Protein AF-A0A3B9AR39-F1 (afdb_monomer)

Sequence (238 aa):
MALTSDLSWHCYLVTLGDCPNASDFTVTPAGCIGSDGTICITGTEWLGSTFACSGIPSADGCAVGLQAGISYCLLSPPSTPGMLISYLNIELEVPSLAFSVTITETPYADPVNTCIGASITANVTGGSGPFVYDWNFPSWTDGEPLANTLSIDNGYGYIGLNVTDLTTGCQVATQYAFLGNNCAGYDIDNNGAVNVTDLLGFMAWFGTTSGGCADFDGNGVINISDLLMFLSAGFGPC

pLDDT: mean 74.89, std 16.53, range [26.92, 97.19]

Structure (mmCIF, N/CA/C/O backbone):
data_AF-A0A3B9AR39-F1
#
_entry.id   AF-A0A3B9AR39-F1
#
loop_
_atom_site.group_PDB
_atom_site.id
_atom_site.type_symbol
_atom_site.label_atom_id
_atom_site.label_alt_id
_atom_site.label_comp_id
_atom_site.label_asym_id
_atom_site.label_entity_id
_atom_site.label_seq_id
_atom_site.pdbx_PDB_ins_code
_atom_site.Cartn_x
_atom_site.Cartn_y
_atom_site.Cartn_z
_atom_site.occupancy
_atom_site.B_iso_or_equiv
_atom_site.auth_seq_id
_atom_site.auth_comp_id
_atom_site.auth_asym_id
_atom_site.auth_atom_id
_atom_site.pdbx_PDB_model_num
ATOM 1 N N . MET A 1 1 ? -37.764 24.267 46.188 1.00 35.97 1 MET A N 1
ATOM 2 C CA . MET A 1 1 ? -36.958 23.036 46.286 1.00 35.97 1 MET A CA 1
ATOM 3 C C . MET A 1 1 ? -36.062 23.037 45.063 1.00 35.97 1 MET A C 1
ATOM 5 O O . MET A 1 1 ? -36.569 22.871 43.964 1.00 35.97 1 MET A O 1
ATOM 9 N N . ALA A 1 2 ? -34.803 23.443 45.228 1.00 27.39 2 ALA A N 1
ATOM 10 C CA . ALA A 1 2 ? -33.858 23.524 44.119 1.00 27.39 2 ALA A CA 1
ATOM 11 C C . ALA A 1 2 ? -33.485 22.095 43.710 1.00 27.39 2 ALA A C 1
ATOM 13 O O . ALA A 1 2 ? -33.032 21.323 44.550 1.00 27.39 2 ALA A O 1
ATOM 14 N N . LEU A 1 3 ? -33.748 21.738 42.455 1.00 26.92 3 LEU A N 1
ATOM 15 C CA . LEU A 1 3 ? -33.305 20.478 41.872 1.00 26.92 3 LEU A CA 1
ATOM 16 C C . LEU A 1 3 ? -31.815 20.632 41.561 1.00 26.92 3 LEU A C 1
ATOM 18 O O . LEU A 1 3 ? -31.447 21.304 40.601 1.00 26.92 3 LEU A O 1
ATOM 22 N N . THR A 1 4 ? -30.958 20.070 42.404 1.00 30.22 4 THR A N 1
ATOM 23 C CA . THR A 1 4 ? -29.541 19.893 42.088 1.00 30.22 4 THR A CA 1
ATOM 24 C C . THR A 1 4 ? -29.433 18.639 41.227 1.00 30.22 4 THR A C 1
ATOM 26 O O . THR A 1 4 ? -29.553 17.528 41.739 1.00 30.22 4 THR A O 1
ATOM 29 N N . SER A 1 5 ? -29.279 18.794 39.912 1.00 35.50 5 SER A N 1
ATOM 30 C CA . SER A 1 5 ? -28.829 17.696 39.057 1.00 35.50 5 SER A CA 1
ATOM 31 C C . SER A 1 5 ? -27.367 17.428 39.401 1.00 35.50 5 SER A C 1
ATOM 33 O O . SER A 1 5 ? -26.489 18.191 38.993 1.00 35.50 5 SER A O 1
ATOM 35 N N . ASP A 1 6 ? -27.111 16.401 40.203 1.00 35.41 6 ASP A N 1
ATOM 36 C CA . ASP A 1 6 ? -25.752 15.938 40.458 1.00 35.41 6 ASP A CA 1
ATOM 37 C C . ASP A 1 6 ? -25.271 15.204 39.198 1.00 35.41 6 ASP A C 1
ATOM 39 O O . ASP A 1 6 ? -25.576 14.033 38.967 1.00 35.41 6 ASP A O 1
ATOM 43 N N . LEU A 1 7 ? -24.636 15.953 38.293 1.00 34.50 7 LEU A N 1
ATOM 44 C CA . LEU A 1 7 ? -23.989 15.415 37.101 1.00 34.50 7 LEU A CA 1
ATOM 45 C C . LEU A 1 7 ? -22.713 14.699 37.553 1.00 34.50 7 LEU A C 1
ATOM 47 O O . LEU A 1 7 ? -21.629 15.279 37.552 1.00 34.50 7 LEU A O 1
ATOM 51 N N . SER A 1 8 ? -22.847 13.438 37.958 1.00 37.25 8 SER A N 1
ATOM 52 C CA . SER A 1 8 ? -21.692 12.575 38.186 1.00 37.25 8 SER A CA 1
ATOM 53 C C . SER A 1 8 ? -21.156 12.090 36.837 1.00 37.25 8 SER A C 1
ATOM 55 O O . SER A 1 8 ? -21.792 11.320 36.115 1.00 37.25 8 SER A O 1
ATOM 57 N N . TRP A 1 9 ? -19.984 12.596 36.461 1.00 31.78 9 TRP A N 1
ATOM 58 C CA . TRP A 1 9 ? -19.233 12.093 35.317 1.00 31.78 9 TRP A CA 1
ATOM 59 C C . TRP A 1 9 ? -18.610 10.757 35.701 1.00 31.78 9 TRP A C 1
ATOM 61 O O . TRP A 1 9 ? -17.807 10.691 36.630 1.00 31.78 9 TRP A O 1
ATOM 71 N N . HIS A 1 10 ? -18.981 9.703 34.987 1.00 38.41 10 HIS A N 1
ATOM 72 C CA . HIS A 1 10 ? -18.291 8.426 35.059 1.00 38.41 10 HIS A CA 1
ATOM 73 C C . HIS A 1 10 ? -17.502 8.289 33.756 1.00 38.41 10 HIS A C 1
ATOM 75 O O . HIS A 1 10 ? -18.076 8.10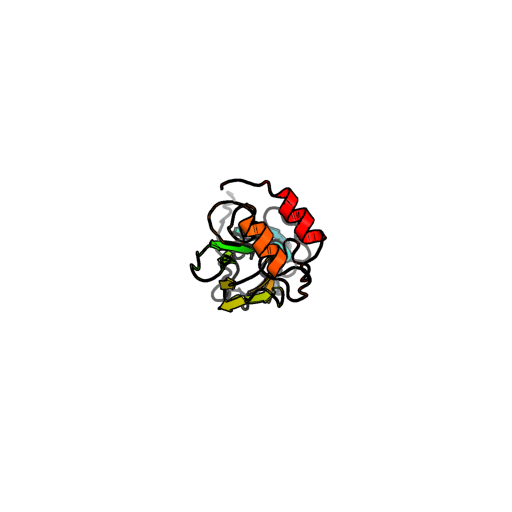8 32.686 1.00 38.41 10 HIS A O 1
ATOM 81 N N . CYS A 1 11 ? -16.180 8.446 33.816 1.00 30.66 11 CYS A N 1
ATOM 82 C CA . CYS A 1 11 ? -15.334 8.119 32.672 1.00 30.66 11 CYS A CA 1
ATOM 83 C C . CYS A 1 11 ? -15.293 6.594 32.537 1.00 30.66 11 CYS A C 1
ATOM 85 O O . CYS A 1 11 ? -14.765 5.910 33.413 1.00 30.66 11 CYS A O 1
ATOM 87 N N . TYR A 1 12 ? -15.849 6.072 31.448 1.00 40.28 12 TYR A N 1
ATOM 88 C CA . TYR A 1 12 ? -15.729 4.667 31.079 1.00 40.28 12 TYR A CA 1
ATOM 89 C C . TYR A 1 12 ? -14.634 4.554 30.029 1.00 40.28 12 TYR A C 1
ATOM 91 O O . TYR A 1 12 ? -14.905 4.548 28.836 1.00 40.28 12 TYR A O 1
ATOM 99 N N . LEU A 1 13 ? -13.376 4.473 30.458 1.00 34.00 13 LEU A N 1
ATOM 100 C CA . LEU A 1 13 ? -12.305 4.136 29.528 1.00 34.00 13 LEU A CA 1
ATOM 101 C C . LEU A 1 13 ? -12.510 2.678 29.092 1.00 34.00 13 LEU A C 1
ATOM 103 O O . LEU A 1 13 ? -12.117 1.748 29.797 1.00 34.00 13 LEU A O 1
ATOM 107 N N . VAL A 1 14 ? -13.154 2.459 27.945 1.00 36.97 14 VAL A N 1
ATOM 108 C CA . VAL A 1 14 ? -13.282 1.124 27.344 1.00 36.97 14 VAL A CA 1
ATOM 109 C C . VAL A 1 14 ? -11.972 0.759 26.639 1.00 36.97 14 VAL A C 1
ATOM 111 O O . VAL A 1 14 ? -11.920 0.464 25.451 1.00 36.97 14 VAL A O 1
ATOM 114 N N . THR A 1 15 ? -10.882 0.739 27.395 1.00 37.16 15 THR A N 1
ATOM 115 C CA . THR A 1 15 ? -9.816 -0.228 27.151 1.00 37.16 15 THR A CA 1
ATOM 116 C C . THR A 1 15 ? -10.305 -1.549 27.731 1.00 37.16 15 THR A C 1
ATOM 118 O O . THR A 1 15 ? -10.614 -1.605 28.921 1.00 37.16 15 THR A O 1
ATOM 121 N N . LEU A 1 16 ? -10.436 -2.587 26.898 1.00 36.12 16 LEU A N 1
ATOM 122 C CA . LE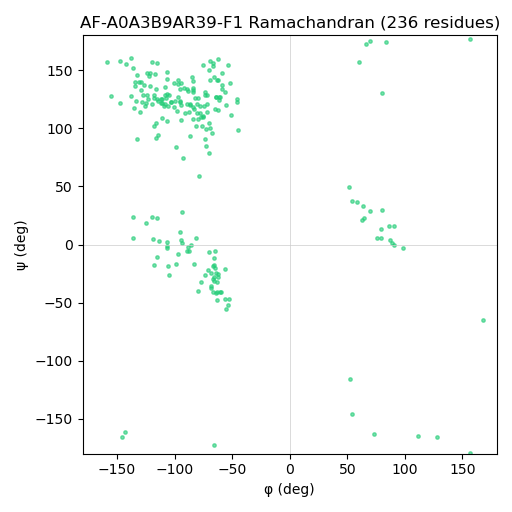U A 1 16 ? -10.787 -3.957 27.301 1.00 36.12 16 LEU A CA 1
ATOM 123 C C . LEU A 1 16 ? -9.966 -4.368 28.544 1.00 36.12 16 LEU A C 1
ATOM 125 O O . LEU A 1 16 ? -8.798 -4.720 28.403 1.00 36.12 16 LEU A O 1
ATOM 129 N N . GLY A 1 17 ? -10.535 -4.277 29.756 1.00 30.94 17 GLY A N 1
ATOM 130 C CA . GLY A 1 17 ? -9.767 -4.548 30.978 1.00 30.94 17 GLY A CA 1
ATOM 131 C C . GLY A 1 17 ? -10.391 -4.150 32.318 1.00 30.94 17 GLY A C 1
ATOM 132 O O . GLY A 1 17 ? -10.663 -5.039 33.113 1.00 30.94 17 GLY A O 1
ATOM 133 N N . ASP A 1 18 ? -10.619 -2.859 32.604 1.00 36.59 18 ASP A N 1
ATOM 134 C CA . ASP A 1 18 ? -10.573 -2.402 34.016 1.00 36.59 18 ASP A CA 1
ATOM 135 C C . ASP A 1 18 ? -11.697 -1.443 34.496 1.00 36.59 18 ASP A C 1
ATOM 137 O O . ASP A 1 18 ? -11.521 -0.732 35.487 1.00 36.59 18 ASP A O 1
ATOM 141 N N . CYS A 1 19 ? -12.879 -1.415 33.864 1.00 42.66 19 CYS A N 1
ATOM 142 C CA . CYS A 1 19 ? -14.003 -0.582 34.340 1.00 42.66 19 CYS A CA 1
ATOM 143 C C . CYS A 1 19 ? -15.023 -1.358 35.213 1.00 42.66 19 CYS A C 1
ATOM 145 O O . CYS A 1 19 ? -15.378 -2.493 34.876 1.00 42.66 19 CYS A O 1
ATOM 147 N N . PRO A 1 20 ? -15.585 -0.754 36.287 1.00 46.09 20 PRO A N 1
ATOM 148 C CA . PRO A 1 20 ? -16.734 -1.314 37.004 1.00 46.09 20 PRO A CA 1
ATOM 149 C C . PRO A 1 20 ? -17.908 -1.539 36.040 1.00 46.09 20 PRO A C 1
ATOM 151 O O . PRO A 1 20 ? -18.256 -0.636 35.281 1.00 46.09 20 PRO A O 1
ATOM 154 N N . ASN A 1 21 ? -18.514 -2.730 36.076 1.00 54.66 21 ASN A N 1
ATOM 155 C CA . ASN A 1 21 ? -19.637 -3.136 35.216 1.00 54.66 21 ASN A CA 1
ATOM 156 C C . ASN A 1 21 ? -19.330 -3.169 33.704 1.00 54.66 21 ASN A C 1
ATOM 158 O O . ASN A 1 21 ? -20.246 -3.162 32.886 1.00 54.66 21 ASN A O 1
ATOM 162 N N . ALA A 1 22 ? -18.056 -3.263 33.299 1.00 54.12 22 ALA A N 1
ATOM 163 C CA . ALA A 1 22 ? -17.680 -3.443 31.889 1.00 54.12 22 ALA A CA 1
ATOM 164 C C . ALA A 1 22 ? -18.319 -4.688 31.233 1.00 54.12 22 ALA A C 1
ATOM 166 O O . ALA A 1 22 ? -18.445 -4.741 30.015 1.00 54.12 22 ALA A O 1
ATOM 167 N N . SER A 1 23 ? -18.753 -5.672 32.030 1.00 64.19 23 SER A N 1
ATOM 168 C CA . SER A 1 23 ? -19.506 -6.852 31.582 1.00 64.19 23 SER A CA 1
ATOM 169 C C . SER A 1 23 ? -20.907 -6.546 31.043 1.00 64.19 23 SER A C 1
ATOM 171 O O . SER A 1 23 ? -21.491 -7.379 30.350 1.00 64.19 23 SER A O 1
ATOM 173 N N . ASP A 1 24 ? -21.456 -5.375 31.364 1.00 72.12 24 ASP A N 1
ATOM 174 C CA . ASP A 1 24 ? -22.828 -5.003 31.009 1.00 72.12 24 ASP A CA 1
ATOM 175 C C . ASP A 1 24 ? -22.925 -4.398 29.609 1.00 72.12 24 ASP A C 1
ATOM 177 O O . ASP A 1 24 ? -24.020 -4.050 29.163 1.00 72.12 24 ASP A O 1
ATOM 181 N N . PHE A 1 25 ? -21.793 -4.280 28.915 1.00 73.06 25 PHE A N 1
ATOM 182 C CA . PHE A 1 25 ? -21.705 -3.740 27.572 1.00 73.06 25 PHE A CA 1
ATOM 183 C C . PHE A 1 25 ? -20.895 -4.676 26.680 1.00 73.06 25 PHE A C 1
ATOM 185 O O . PHE A 1 25 ? -19.852 -5.199 27.066 1.00 73.06 25 PHE A O 1
ATOM 192 N N . THR A 1 26 ? -21.348 -4.835 25.442 1.00 72.00 26 THR A N 1
ATOM 193 C CA . THR A 1 26 ? -20.530 -5.381 24.361 1.00 72.00 26 THR A CA 1
ATOM 194 C C . THR A 1 26 ? -20.077 -4.231 23.482 1.00 72.00 26 THR A C 1
ATOM 196 O O . THR A 1 26 ? -20.906 -3.494 22.951 1.00 72.00 26 THR A O 1
ATOM 199 N N . VAL A 1 27 ? -18.764 -4.081 23.326 1.00 68.31 27 VAL A N 1
ATOM 200 C CA . VAL A 1 27 ? -18.165 -3.090 22.431 1.00 68.31 27 VAL A CA 1
ATOM 201 C C . VAL A 1 27 ? -17.562 -3.820 21.246 1.00 68.31 27 VAL A C 1
ATOM 203 O O . VAL A 1 27 ? -16.661 -4.641 21.406 1.00 68.31 27 VAL A O 1
ATOM 206 N N . THR A 1 28 ? -18.065 -3.509 20.059 1.00 68.19 28 THR A N 1
ATOM 207 C CA . THR A 1 28 ? -17.437 -3.878 18.795 1.00 68.19 28 THR A CA 1
ATOM 208 C C . THR A 1 28 ? -16.657 -2.658 18.313 1.00 68.19 28 THR A C 1
ATOM 210 O O . THR A 1 28 ? -17.273 -1.624 18.034 1.00 68.19 28 THR A O 1
ATOM 213 N N . PRO A 1 29 ? -15.319 -2.729 18.233 1.00 61.44 29 PRO A N 1
ATOM 214 C CA . PRO A 1 29 ? -14.514 -1.647 17.680 1.00 61.44 29 PRO A CA 1
ATOM 215 C C . PRO A 1 29 ? -15.002 -1.251 16.286 1.00 61.44 29 PRO A C 1
ATOM 217 O O . PRO A 1 29 ? -15.583 -2.074 15.575 1.00 61.44 29 PRO A O 1
ATOM 220 N N . ALA A 1 30 ? -14.749 -0.006 15.878 1.00 63.44 30 ALA A N 1
ATOM 221 C CA . ALA A 1 30 ? -14.921 0.334 14.474 1.00 63.44 30 ALA A CA 1
ATOM 222 C C . ALA A 1 30 ? -14.010 -0.558 13.627 1.00 63.44 30 ALA A C 1
ATOM 224 O O . ALA A 1 30 ? -12.842 -0.768 13.959 1.00 63.44 30 ALA A O 1
ATOM 225 N N . GLY A 1 31 ? -14.571 -1.107 12.559 1.00 58.91 31 GLY A N 1
ATOM 226 C CA . GLY A 1 31 ? -13.842 -1.796 11.519 1.00 58.91 31 GLY A CA 1
ATOM 227 C C . GLY A 1 31 ? -12.921 -0.844 10.765 1.00 58.91 31 GLY A C 1
ATOM 228 O O . GLY A 1 31 ? -12.703 0.314 11.125 1.00 58.91 31 GLY A O 1
ATOM 229 N N . CYS A 1 32 ? -12.326 -1.354 9.696 1.00 61.75 32 CYS A N 1
ATOM 230 C CA . CYS A 1 32 ? -11.049 -0.853 9.182 1.00 61.75 32 CYS A CA 1
ATOM 231 C C . CYS A 1 32 ? -11.094 0.592 8.667 1.00 61.75 32 CYS A C 1
ATOM 233 O O . CYS A 1 32 ? -10.083 1.288 8.670 1.00 61.75 32 CYS A O 1
ATOM 235 N N . ILE A 1 33 ? -12.279 1.056 8.274 1.00 60.22 33 ILE A N 1
ATOM 236 C CA . ILE A 1 33 ? -12.537 2.414 7.779 1.00 60.22 33 ILE A CA 1
ATOM 237 C C . ILE A 1 33 ? -13.019 3.380 8.875 1.00 60.22 33 ILE A C 1
ATOM 239 O O . ILE A 1 33 ? -13.357 4.523 8.579 1.00 60.22 33 ILE A O 1
ATOM 243 N N . GLY A 1 34 ? -13.084 2.931 10.132 1.00 60.69 34 GLY A N 1
ATOM 244 C CA . GLY A 1 34 ? -13.405 3.768 11.284 1.00 60.69 34 GLY A CA 1
ATOM 245 C C . GLY A 1 34 ? -14.855 4.257 11.340 1.00 60.69 34 GLY A C 1
ATOM 246 O O . GLY A 1 34 ? -15.071 5.350 11.856 1.00 60.69 34 GLY A O 1
ATOM 247 N N . SER A 1 35 ? -15.835 3.521 10.788 1.00 59.56 35 SER A N 1
ATOM 248 C CA . SER A 1 35 ? -17.235 3.999 10.669 1.00 59.56 35 SER A CA 1
ATOM 249 C C . SER A 1 35 ? -18.337 2.991 11.025 1.00 59.56 35 SER A C 1
ATOM 251 O O . SER A 1 35 ? -19.517 3.295 10.880 1.00 59.56 35 SER A O 1
ATOM 253 N N . ASP A 1 36 ? -17.984 1.813 11.522 1.00 66.69 36 ASP A N 1
ATOM 254 C CA . ASP A 1 36 ? -18.881 0.691 11.823 1.00 66.69 36 ASP A CA 1
ATOM 255 C C . ASP A 1 36 ? -18.766 0.217 13.281 1.00 66.69 36 ASP A C 1
ATOM 257 O O . ASP A 1 36 ? -19.217 -0.873 13.626 1.00 66.69 36 ASP A O 1
ATOM 261 N N . GLY A 1 37 ? -18.203 1.051 14.164 1.00 72.69 37 GLY A N 1
ATOM 262 C CA . GLY A 1 37 ? -18.115 0.735 15.588 1.00 72.69 37 GLY A CA 1
ATOM 263 C C . GLY A 1 37 ? -19.501 0.601 16.200 1.00 72.69 37 GLY A C 1
ATOM 264 O O . GLY A 1 37 ? -20.416 1.360 15.864 1.00 72.69 37 GLY A O 1
ATOM 265 N N . THR A 1 38 ? -19.672 -0.359 17.105 1.00 77.38 38 THR A N 1
ATOM 266 C CA . THR A 1 38 ? -20.931 -0.543 17.827 1.00 77.38 38 THR A CA 1
ATOM 267 C C . THR A 1 38 ? -20.690 -0.709 19.316 1.00 77.38 38 THR A C 1
ATOM 269 O O . THR A 1 38 ? -19.708 -1.302 19.752 1.00 77.38 38 THR A O 1
ATOM 272 N N . ILE A 1 39 ? -21.613 -0.201 20.116 1.00 78.06 39 ILE A N 1
ATOM 273 C CA . ILE A 1 39 ? -21.713 -0.527 21.534 1.00 78.06 39 ILE A CA 1
ATOM 274 C C . ILE A 1 39 ? -23.148 -0.928 21.812 1.00 78.06 39 ILE A C 1
ATOM 276 O O . ILE A 1 39 ? -24.074 -0.244 21.383 1.00 78.06 39 ILE A O 1
ATOM 280 N N . CYS A 1 40 ? -23.324 -2.032 22.521 1.00 79.94 40 CYS A N 1
ATOM 281 C CA . CYS A 1 40 ? -24.621 -2.574 22.880 1.00 79.94 40 CYS A CA 1
ATOM 282 C C . CYS A 1 40 ? -24.672 -2.860 24.373 1.00 79.94 40 CYS A C 1
ATOM 284 O O . CYS A 1 40 ? -23.718 -3.382 24.948 1.00 79.94 40 CYS A O 1
ATOM 286 N N . ILE A 1 41 ? -25.806 -2.555 24.990 1.00 80.19 41 ILE A N 1
ATOM 287 C CA . ILE A 1 41 ? -26.099 -2.936 26.369 1.00 80.19 41 ILE A CA 1
ATOM 288 C C . ILE A 1 41 ? -26.401 -4.439 26.409 1.00 80.19 41 ILE A C 1
ATOM 290 O O . ILE A 1 41 ? -27.257 -4.929 25.675 1.00 80.19 41 ILE A O 1
ATOM 294 N N . THR A 1 42 ? -25.728 -5.164 27.294 1.00 80.06 42 THR A N 1
ATOM 295 C CA . THR A 1 42 ? -25.963 -6.591 27.566 1.00 80.06 42 THR A CA 1
ATOM 296 C C . THR A 1 42 ? -26.397 -6.871 29.000 1.00 80.06 42 THR A C 1
ATOM 298 O O . THR A 1 42 ? -26.966 -7.932 29.259 1.00 80.06 42 THR A O 1
ATOM 301 N N . GLY A 1 43 ? -26.183 -5.930 29.926 1.00 76.12 43 GLY A N 1
ATOM 302 C CA . GLY A 1 43 ? -26.632 -6.042 31.313 1.00 76.12 43 GLY A CA 1
ATOM 303 C C . GLY A 1 43 ? -28.158 -6.076 31.422 1.00 76.12 43 GLY A C 1
ATOM 304 O O . GLY A 1 43 ? -28.857 -5.200 30.906 1.00 76.12 43 GLY A O 1
ATOM 305 N N . THR A 1 44 ? -28.694 -7.087 32.108 1.00 77.38 44 THR A N 1
ATOM 306 C CA . THR A 1 44 ? -30.148 -7.290 32.230 1.00 77.38 44 THR A CA 1
ATOM 307 C C . THR A 1 44 ? -30.846 -6.189 33.023 1.00 77.38 44 THR A C 1
ATOM 309 O O . THR A 1 44 ? -31.999 -5.867 32.741 1.00 77.38 44 THR A O 1
ATOM 312 N N . GLU A 1 45 ? -30.145 -5.578 33.976 1.00 71.50 45 GLU A N 1
ATOM 313 C CA . GLU A 1 45 ? -30.603 -4.419 34.747 1.00 71.50 45 GLU A CA 1
ATOM 314 C C . GLU A 1 45 ? -30.809 -3.159 33.896 1.00 71.50 45 GLU A C 1
ATOM 316 O O . GLU A 1 45 ? -31.549 -2.261 34.297 1.00 71.50 45 GLU A O 1
ATOM 321 N N . TRP A 1 46 ? -30.197 -3.106 32.712 1.00 70.62 46 TRP A N 1
ATOM 322 C CA . TRP A 1 46 ? -30.241 -1.961 31.809 1.00 70.62 46 TRP A CA 1
ATOM 323 C C . TRP A 1 46 ? -31.136 -2.203 30.588 1.00 70.62 46 TRP A C 1
ATOM 325 O O . TRP A 1 46 ? -31.267 -1.311 29.745 1.00 70.62 46 TRP A O 1
ATOM 335 N N . LEU A 1 47 ? -31.796 -3.362 30.484 1.00 71.44 47 LEU A N 1
ATOM 336 C CA . LEU A 1 47 ? -32.728 -3.652 29.391 1.00 71.44 47 LEU A CA 1
ATOM 337 C C . LEU A 1 47 ? -33.893 -2.646 29.386 1.00 71.44 47 LEU A C 1
ATOM 339 O O . LEU A 1 47 ? -34.573 -2.442 30.391 1.00 71.44 47 LEU A O 1
ATOM 343 N N . GLY A 1 48 ? -34.123 -2.008 28.235 1.00 70.31 48 GLY A N 1
ATOM 344 C CA . GLY A 1 48 ? -35.102 -0.923 28.080 1.00 70.31 48 GLY A CA 1
ATOM 345 C C . GLY A 1 48 ? -34.556 0.481 28.364 1.00 70.31 48 GLY A C 1
ATOM 346 O O . GLY A 1 48 ? -35.305 1.453 28.259 1.00 70.31 48 GLY A O 1
ATOM 347 N N . SER A 1 49 ? -33.267 0.610 28.693 1.00 73.56 49 SER A N 1
ATOM 348 C CA . SER A 1 49 ? -32.594 1.910 28.738 1.00 73.56 49 SER A CA 1
ATOM 349 C C . SER A 1 49 ? -32.504 2.523 27.343 1.00 73.56 49 SER A C 1
ATOM 351 O O . SER A 1 49 ? -32.292 1.828 26.350 1.00 73.56 49 SER A O 1
ATOM 353 N N . THR A 1 50 ? -32.627 3.846 27.268 1.00 74.19 50 THR A N 1
ATOM 354 C CA . THR A 1 50 ? -32.331 4.589 26.042 1.00 74.19 50 THR A CA 1
ATOM 355 C C . THR A 1 50 ? -30.861 4.975 26.053 1.00 74.19 50 THR A C 1
ATOM 357 O O . THR A 1 50 ? -30.398 5.662 26.961 1.00 74.19 50 THR A O 1
ATOM 360 N N . PHE A 1 51 ? -30.132 4.532 25.039 1.00 78.44 51 PHE A N 1
ATOM 361 C CA . PHE A 1 51 ? -28.746 4.912 24.798 1.00 78.44 51 PHE A CA 1
ATOM 362 C C . PHE A 1 51 ? -28.719 5.979 23.705 1.00 78.44 51 PHE A C 1
ATOM 364 O O . PHE A 1 51 ? -29.494 5.863 22.766 1.00 78.44 51 PHE A O 1
ATOM 371 N N . ALA A 1 52 ? -27.902 7.023 23.788 1.00 77.81 52 ALA A N 1
ATOM 372 C CA . ALA A 1 52 ? -27.803 8.029 22.728 1.00 77.81 52 ALA A CA 1
ATOM 373 C C . ALA A 1 52 ? -26.386 8.594 22.651 1.00 77.81 52 ALA A C 1
ATOM 375 O O . ALA A 1 52 ? -25.904 9.169 23.620 1.00 77.81 52 ALA A O 1
ATOM 376 N N . CYS A 1 53 ? -25.735 8.472 21.497 1.00 79.31 53 CYS A N 1
ATOM 377 C CA . CYS A 1 53 ? -24.427 9.074 21.242 1.00 79.31 53 CYS A CA 1
ATOM 378 C C . CYS A 1 53 ? -24.580 10.270 20.301 1.00 79.31 53 CYS A C 1
ATOM 380 O O . CYS A 1 53 ? -25.476 10.289 19.454 1.00 79.31 53 CYS A O 1
ATOM 382 N N . SER A 1 54 ? -23.725 11.282 20.458 1.00 73.19 54 SER A N 1
ATOM 383 C CA . SER A 1 54 ? -23.788 12.516 19.662 1.00 73.19 54 SER A CA 1
ATOM 384 C C . SER A 1 54 ? -23.845 12.229 18.153 1.00 73.19 54 SER A C 1
ATOM 386 O O . SER A 1 54 ? -22.874 11.760 17.569 1.00 73.19 54 SER A O 1
ATOM 388 N N . GLY A 1 55 ? -24.991 12.518 17.523 1.00 64.81 55 GLY A N 1
ATOM 389 C CA . GLY A 1 55 ? -25.183 12.398 16.073 1.00 64.81 55 GLY A CA 1
ATOM 390 C C . GLY A 1 55 ? -25.437 10.984 15.539 1.00 64.81 55 GLY A C 1
ATOM 391 O O . GLY A 1 55 ? -25.528 10.824 14.325 1.00 64.81 55 GLY A O 1
ATOM 392 N N . ILE A 1 56 ? -25.583 9.978 16.407 1.00 70.12 56 ILE A N 1
ATOM 393 C CA . ILE A 1 56 ? -25.739 8.577 16.001 1.00 70.12 56 ILE A CA 1
ATOM 394 C C . ILE A 1 56 ? -27.122 8.061 16.416 1.00 70.12 56 ILE A C 1
ATOM 396 O O . ILE A 1 56 ? -27.470 8.145 17.598 1.00 70.12 56 ILE A O 1
ATOM 400 N N . PRO A 1 57 ? -27.927 7.521 15.481 1.00 63.78 57 PRO A N 1
ATOM 401 C CA . PRO A 1 57 ? -29.185 6.885 15.833 1.00 63.78 57 PRO A CA 1
ATOM 402 C C . PRO A 1 57 ? -28.911 5.646 16.688 1.00 63.78 57 PRO A C 1
ATOM 404 O O . PRO A 1 57 ? -28.137 4.767 16.310 1.00 63.78 57 PRO A O 1
ATOM 407 N N . SER A 1 58 ? -29.559 5.575 17.843 1.00 70.44 58 SER A N 1
ATOM 408 C CA . SER A 1 58 ? -29.597 4.367 18.651 1.00 70.44 58 SER A CA 1
ATOM 409 C C . SER A 1 58 ? -30.845 3.559 18.329 1.00 70.44 58 SER A C 1
ATOM 411 O O . SER A 1 58 ? -31.938 4.102 18.153 1.00 70.44 58 SER A O 1
ATOM 413 N N . ALA A 1 59 ? -30.678 2.247 18.247 1.00 66.19 59 ALA A N 1
ATOM 414 C CA . ALA A 1 59 ? -31.771 1.299 18.116 1.00 66.19 59 ALA A CA 1
ATOM 415 C C . ALA A 1 59 ? -31.521 0.153 19.094 1.00 66.19 59 ALA A C 1
ATOM 417 O O . ALA A 1 59 ? -30.389 -0.304 19.237 1.00 66.19 59 ALA A O 1
ATOM 418 N N . ASP A 1 60 ? -32.573 -0.268 19.795 1.00 73.94 60 ASP A N 1
ATOM 419 C CA . ASP A 1 60 ? -32.590 -1.488 20.610 1.00 73.94 60 ASP A CA 1
ATOM 420 C C . ASP A 1 60 ? -31.460 -1.606 21.654 1.00 73.94 60 ASP A C 1
ATOM 422 O O . ASP A 1 60 ? -30.940 -2.687 21.912 1.00 73.94 60 ASP A O 1
ATOM 426 N N . GLY A 1 61 ? -31.075 -0.489 22.283 1.00 76.75 61 GLY A N 1
ATOM 427 C CA . GLY A 1 61 ? -30.021 -0.482 23.308 1.00 76.75 61 GLY A CA 1
ATOM 428 C C . GLY A 1 61 ? -28.596 -0.523 22.746 1.00 76.75 61 GLY A C 1
ATOM 429 O O . GLY A 1 61 ? -27.653 -0.738 23.507 1.00 76.75 61 GLY A O 1
ATOM 430 N N . CYS A 1 62 ? -28.434 -0.284 21.443 1.00 80.44 62 CYS A N 1
ATOM 431 C CA . CYS A 1 62 ? -27.142 -0.145 20.784 1.00 80.44 62 CYS A CA 1
ATOM 432 C C . CYS A 1 62 ? -26.953 1.255 20.178 1.00 80.44 62 CYS A C 1
ATOM 434 O O . CYS A 1 62 ? -27.905 1.853 19.670 1.00 80.44 62 CYS A O 1
ATOM 436 N N . ALA A 1 63 ? -25.715 1.755 20.162 1.00 81.88 63 ALA A N 1
ATOM 437 C CA . ALA A 1 63 ? -25.276 2.774 19.207 1.00 81.88 63 ALA A CA 1
ATOM 438 C C . ALA A 1 63 ? -24.405 2.110 18.143 1.00 81.88 63 ALA A C 1
ATOM 440 O O . ALA A 1 63 ? -23.465 1.388 18.473 1.00 81.88 63 ALA A O 1
ATOM 441 N N . VAL A 1 64 ? -24.729 2.355 16.876 1.00 80.25 64 VAL A N 1
ATOM 442 C CA . VAL A 1 64 ? -24.065 1.751 15.717 1.00 80.25 64 VAL A CA 1
ATOM 443 C C . VAL A 1 64 ? -23.507 2.832 14.803 1.00 80.25 64 VAL A C 1
ATOM 445 O O . VAL A 1 64 ? -24.115 3.885 14.654 1.00 80.25 64 VAL A O 1
ATOM 448 N N . GLY A 1 65 ? -22.366 2.578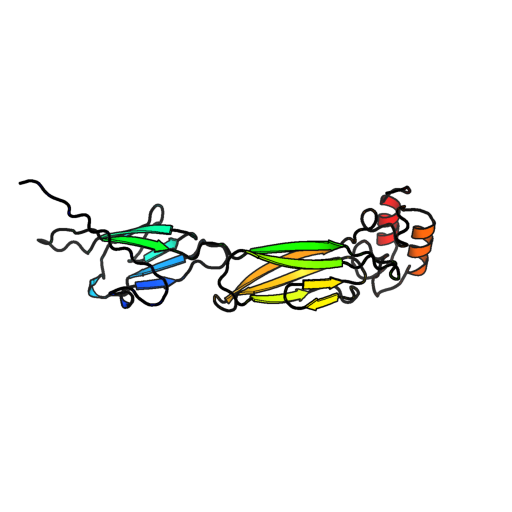 14.171 1.00 72.75 65 GLY A N 1
ATOM 449 C CA . GLY A 1 65 ? -21.707 3.569 13.321 1.00 72.75 65 GLY A CA 1
ATOM 450 C C . GLY A 1 65 ? -20.905 4.606 14.109 1.00 72.75 65 GLY A C 1
ATOM 451 O O . GLY A 1 65 ? -20.775 5.753 13.681 1.00 72.75 65 GLY A O 1
ATOM 452 N N . LEU A 1 66 ? -20.389 4.215 15.278 1.00 75.44 66 LEU A N 1
ATOM 453 C CA . LEU A 1 66 ? -19.439 5.031 16.024 1.00 75.44 66 LEU A CA 1
ATOM 454 C C . LEU A 1 66 ? -18.187 5.243 15.173 1.00 75.44 66 LEU A C 1
ATOM 456 O O . LEU A 1 66 ? -17.560 4.282 14.717 1.00 75.44 66 LEU A O 1
ATOM 460 N N . GLN A 1 67 ? -17.850 6.515 14.960 1.00 71.69 67 GLN A N 1
ATOM 461 C CA . GLN A 1 67 ? -16.613 6.888 14.293 1.00 71.69 67 GLN A CA 1
ATOM 462 C C . GLN A 1 67 ? -15.420 6.701 15.231 1.00 71.69 67 GLN A C 1
ATOM 464 O O . GLN A 1 67 ? -15.556 6.771 16.453 1.00 71.69 67 GLN A O 1
ATOM 469 N N . ALA A 1 68 ? -14.247 6.492 14.641 1.00 68.69 68 ALA A N 1
ATOM 470 C CA . ALA A 1 68 ? -12.974 6.555 15.346 1.00 68.69 68 ALA A CA 1
ATOM 471 C C . ALA A 1 68 ? -12.832 7.877 16.137 1.00 68.69 68 ALA A C 1
ATOM 473 O O . ALA A 1 68 ? -13.178 8.949 15.637 1.00 68.69 68 ALA A O 1
ATOM 474 N N . GLY A 1 69 ? -12.299 7.804 17.359 1.00 67.81 69 GLY A N 1
ATOM 475 C CA . GLY A 1 69 ? -12.147 8.939 18.271 1.00 67.81 69 GLY A CA 1
ATOM 476 C C . GLY A 1 69 ? -13.046 8.858 19.507 1.00 67.81 69 GLY A C 1
ATOM 477 O O . GLY A 1 69 ? -13.575 7.803 19.855 1.00 67.81 69 GLY A O 1
ATOM 478 N N . ILE A 1 70 ? -13.192 9.990 20.200 1.00 72.62 70 ILE A N 1
ATOM 479 C CA . ILE A 1 70 ? -13.986 10.075 21.429 1.00 72.62 70 ILE A CA 1
ATOM 480 C C . ILE A 1 70 ? -15.449 10.348 21.076 1.00 72.62 70 ILE A C 1
ATOM 482 O O . ILE A 1 70 ? -15.781 11.371 20.477 1.00 72.62 70 ILE A O 1
ATOM 486 N N . SER A 1 71 ? -16.329 9.444 21.489 1.00 75.38 71 SER A N 1
ATOM 487 C CA . SER A 1 71 ? -17.777 9.602 21.432 1.00 75.38 71 SER A CA 1
ATOM 488 C C . SER A 1 71 ? -18.330 9.851 22.829 1.00 75.38 71 SER A C 1
ATOM 490 O O . SER A 1 71 ? -18.070 9.097 23.761 1.00 75.38 71 SER A O 1
ATOM 492 N N . TYR A 1 72 ? -19.144 10.894 22.966 1.00 78.56 72 TYR A N 1
ATOM 493 C CA . TYR A 1 72 ? -19.905 11.140 24.186 1.00 78.56 72 TYR A CA 1
ATOM 494 C C . TYR A 1 72 ? -21.300 10.550 24.033 1.00 78.56 72 TYR A C 1
ATOM 496 O O . TYR A 1 72 ? -22.042 10.901 23.106 1.00 78.56 72 TYR A O 1
ATOM 504 N N . CYS A 1 73 ? -21.645 9.655 24.950 1.00 78.12 73 CYS A N 1
ATOM 505 C CA . CYS A 1 73 ? -22.920 8.969 24.986 1.00 78.12 73 CYS A CA 1
ATOM 506 C C . CYS A 1 73 ? -23.645 9.243 26.303 1.00 78.12 73 CYS A C 1
ATOM 508 O O . CYS A 1 73 ? -23.044 9.416 27.362 1.00 78.12 73 CYS A O 1
ATOM 510 N N . LEU A 1 74 ? -24.967 9.281 26.219 1.00 78.25 74 LEU A N 1
ATOM 511 C CA . LEU A 1 74 ? -25.885 9.396 27.335 1.00 78.25 74 LEU A CA 1
ATOM 512 C C . LEU A 1 74 ? -26.645 8.083 27.460 1.00 78.25 74 LEU A C 1
ATOM 514 O O . LEU A 1 74 ? -27.294 7.639 26.511 1.00 78.25 74 LEU A O 1
ATOM 518 N N . LEU A 1 75 ? -26.593 7.486 28.645 1.00 76.25 75 LEU A N 1
ATOM 519 C CA . LEU A 1 75 ? -27.459 6.376 29.015 1.00 76.25 75 LEU A CA 1
ATOM 520 C C . LEU A 1 75 ? -28.565 6.905 29.935 1.00 76.25 75 LEU A C 1
ATOM 522 O O . LEU A 1 75 ? -28.294 7.485 30.989 1.00 76.25 75 LEU A O 1
ATOM 526 N N . SER A 1 76 ? -29.814 6.701 29.520 1.00 74.88 76 SER A N 1
ATOM 527 C CA . SER A 1 76 ? -31.007 6.950 30.325 1.00 74.88 76 SER A CA 1
ATOM 528 C C . SER A 1 76 ? -31.631 5.614 30.728 1.00 74.88 76 SER A C 1
ATOM 530 O O . SER A 1 76 ? -32.034 4.862 29.837 1.00 74.88 76 SER A O 1
ATOM 532 N N . PRO A 1 77 ? -31.783 5.321 32.030 1.00 68.94 77 PRO A N 1
ATOM 533 C CA . PRO A 1 77 ? -32.445 4.103 32.484 1.00 68.94 77 PRO A CA 1
ATOM 534 C C . PRO A 1 77 ? -33.921 4.060 32.037 1.00 68.94 77 PRO A C 1
ATOM 536 O O . PRO A 1 77 ? -34.507 5.111 31.742 1.00 68.94 77 PRO A O 1
ATOM 539 N N . PRO A 1 78 ? -34.548 2.868 31.994 1.00 68.00 78 PRO A N 1
ATOM 540 C CA . PRO A 1 78 ? -35.964 2.731 31.673 1.00 68.00 78 PRO A CA 1
ATOM 541 C C . PRO A 1 78 ? -36.827 3.526 32.661 1.00 68.00 78 PRO A C 1
ATOM 543 O O . PRO A 1 78 ? -36.610 3.496 33.874 1.00 68.00 78 PRO A O 1
ATOM 546 N N . SER A 1 79 ? -37.839 4.233 32.151 1.00 65.25 79 SER A N 1
ATOM 547 C CA . SER A 1 79 ? -38.744 5.022 32.986 1.00 65.25 79 SER A CA 1
ATOM 548 C C . SER A 1 79 ? -39.692 4.111 33.769 1.00 65.25 79 SER A C 1
ATOM 550 O O . SER A 1 79 ? -40.715 3.665 33.244 1.00 65.25 79 SER A O 1
ATOM 552 N N . THR A 1 80 ? -39.391 3.850 35.038 1.00 63.84 80 THR A N 1
ATOM 553 C CA . THR A 1 80 ? -40.343 3.255 35.980 1.00 63.84 80 THR A CA 1
ATOM 554 C C . THR A 1 80 ? -41.102 4.353 36.734 1.00 63.84 80 THR A C 1
ATOM 556 O O . THR A 1 80 ? -40.494 5.322 37.201 1.00 63.84 80 THR A O 1
ATOM 559 N N . PRO A 1 81 ? -42.439 4.246 36.877 1.00 63.00 81 PRO A N 1
ATOM 560 C CA . PRO A 1 81 ? -43.218 5.216 37.641 1.00 63.00 81 PRO A CA 1
ATOM 561 C C . PRO A 1 81 ? -42.686 5.363 39.074 1.00 63.00 81 PRO A C 1
ATOM 563 O O . PRO A 1 81 ? -42.662 4.396 39.831 1.00 63.00 81 PRO A O 1
ATOM 566 N N . GLY A 1 82 ? -42.274 6.578 39.447 1.00 57.41 82 GLY A N 1
ATOM 567 C CA . GLY A 1 82 ? -41.756 6.899 40.784 1.00 57.41 82 GLY A CA 1
ATOM 568 C C . GLY A 1 82 ? -40.228 6.936 40.913 1.00 57.41 82 GLY A C 1
ATOM 569 O O . GLY A 1 82 ? -39.739 7.298 41.981 1.00 57.41 82 GLY A O 1
ATOM 570 N N . MET A 1 83 ? -39.477 6.622 39.853 1.00 52.50 83 MET A N 1
ATOM 571 C CA . MET A 1 83 ? -38.014 6.704 39.847 1.00 52.50 83 MET A CA 1
ATOM 572 C C . MET A 1 83 ? -37.542 8.046 39.268 1.00 52.50 83 MET A C 1
ATOM 574 O O . MET A 1 83 ? -38.036 8.500 38.235 1.00 52.50 83 MET A O 1
ATOM 578 N N . LEU A 1 84 ? -36.589 8.700 39.937 1.00 54.97 84 LEU A N 1
ATOM 579 C CA . LEU A 1 84 ? -35.896 9.861 39.376 1.00 54.97 84 LEU A CA 1
ATOM 580 C C . LEU A 1 84 ? -34.953 9.377 38.268 1.00 54.97 84 LEU A C 1
ATOM 582 O O . LEU A 1 84 ? -34.164 8.462 38.490 1.00 54.97 84 LEU A O 1
ATOM 586 N N . ILE A 1 85 ? -35.035 9.984 37.084 1.00 56.06 85 ILE A N 1
ATOM 587 C CA . ILE A 1 85 ? -34.142 9.659 35.967 1.00 56.06 85 ILE A CA 1
ATOM 588 C C . ILE A 1 85 ? -32.776 10.287 36.258 1.00 56.06 85 ILE A C 1
ATOM 590 O O . ILE A 1 85 ? -32.633 11.510 36.232 1.00 56.06 85 ILE A O 1
ATOM 594 N N . SER A 1 86 ? -31.779 9.454 36.545 1.00 60.62 86 SER A N 1
ATOM 595 C CA . SER A 1 86 ? -30.368 9.841 36.554 1.00 60.62 86 SER A CA 1
ATOM 596 C C . SER A 1 86 ? -29.748 9.488 35.206 1.00 60.62 86 SER A C 1
ATOM 598 O O . SER A 1 86 ? -29.803 8.329 34.795 1.00 60.62 86 SER A O 1
ATOM 600 N N . TYR 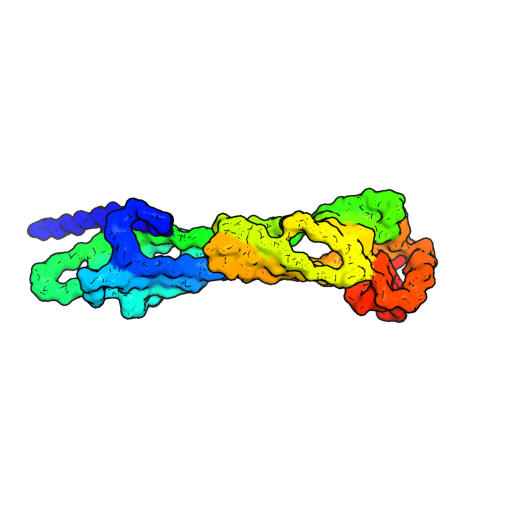A 1 87 ? -29.165 10.472 34.526 1.00 64.25 87 TYR A N 1
ATOM 601 C CA . TYR A 1 87 ? -28.398 10.234 33.305 1.00 64.25 87 TYR A CA 1
ATOM 602 C C . TYR A 1 87 ? -26.971 9.840 33.658 1.00 64.25 87 TYR A C 1
ATOM 604 O O . TYR A 1 87 ? -26.370 10.424 34.561 1.00 64.25 87 TYR A O 1
ATOM 612 N N . LEU A 1 88 ? -26.430 8.889 32.908 1.00 66.44 88 LEU A N 1
ATOM 613 C CA . LEU A 1 88 ? -25.025 8.525 32.967 1.00 66.44 88 LEU A CA 1
ATOM 614 C C . LEU A 1 88 ? -24.324 9.077 31.725 1.00 66.44 88 LEU A C 1
ATOM 616 O O . LEU A 1 88 ? -24.685 8.726 30.600 1.00 66.44 88 LEU A O 1
ATOM 620 N N . ASN A 1 89 ? -23.339 9.952 31.939 1.00 66.56 89 ASN A N 1
ATOM 621 C CA . ASN A 1 89 ? -22.431 10.383 30.880 1.00 66.56 89 ASN A CA 1
ATOM 622 C C . ASN A 1 89 ? -21.378 9.297 30.684 1.00 66.56 89 ASN A C 1
ATOM 624 O O . ASN A 1 89 ? -20.723 8.910 31.649 1.00 66.56 89 ASN A O 1
ATOM 628 N N . ILE A 1 90 ? -21.230 8.832 29.451 1.00 68.94 90 ILE A N 1
ATOM 629 C CA . ILE A 1 90 ? -20.264 7.816 29.055 1.00 68.94 90 ILE A CA 1
ATOM 630 C C . ILE A 1 90 ? -19.355 8.451 28.009 1.00 68.94 90 ILE A C 1
ATOM 632 O O . ILE A 1 90 ? -19.816 8.919 26.969 1.00 68.94 90 ILE A O 1
ATOM 636 N N . GLU A 1 91 ? -18.062 8.478 28.297 1.00 69.12 91 GLU A N 1
ATOM 637 C CA . GLU A 1 91 ? -17.028 8.806 27.321 1.00 69.12 91 GLU A CA 1
ATOM 638 C C . GLU A 1 91 ? -16.516 7.498 26.730 1.00 69.12 91 GLU A C 1
ATOM 640 O O . GLU A 1 91 ? -16.063 6.640 27.475 1.00 69.12 91 GLU A O 1
ATOM 645 N N . LEU A 1 92 ? -16.641 7.320 25.420 1.00 64.75 92 LEU A N 1
ATOM 646 C CA . LEU A 1 92 ? -16.174 6.137 24.710 1.00 64.75 92 LEU A CA 1
ATOM 647 C C . LEU A 1 92 ? -15.015 6.529 23.812 1.00 64.75 92 LEU A C 1
ATOM 649 O O . LEU A 1 92 ? -15.185 7.354 22.919 1.00 64.75 92 LEU A O 1
ATOM 653 N N . GLU A 1 93 ? -13.864 5.901 24.000 1.00 64.56 93 GLU A N 1
ATOM 654 C CA . GLU A 1 93 ? -12.758 6.009 23.058 1.00 64.56 93 GLU A CA 1
ATOM 655 C C . GLU A 1 93 ? -12.827 4.836 22.078 1.00 64.56 93 GLU A C 1
ATOM 657 O O . GLU A 1 93 ? -12.561 3.688 22.431 1.00 64.56 93 GLU A O 1
ATOM 662 N N . VAL A 1 94 ? -13.218 5.119 20.837 1.00 62.22 94 VAL A N 1
ATOM 663 C C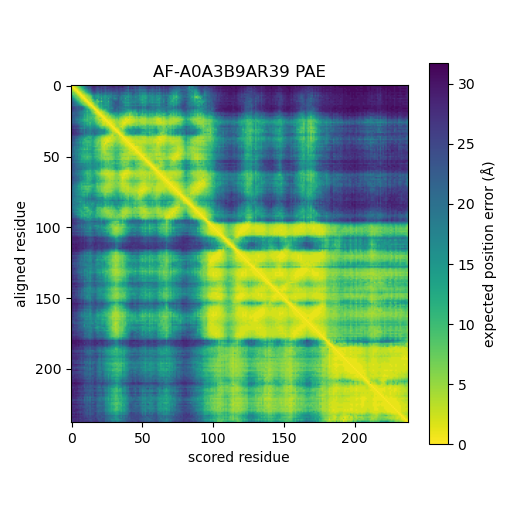A . VAL A 1 94 ? -13.072 4.173 19.730 1.00 62.22 94 VAL A CA 1
ATOM 664 C C . VAL A 1 94 ? -11.666 4.380 19.165 1.00 62.22 94 VAL A C 1
ATOM 666 O O . VAL A 1 94 ? -11.374 5.502 18.739 1.00 62.22 94 VAL A O 1
ATOM 669 N N . PRO A 1 95 ? -10.786 3.358 19.154 1.00 58.88 95 PRO A N 1
ATOM 670 C CA . PRO A 1 95 ? -9.407 3.495 18.688 1.00 58.88 95 PRO A CA 1
ATOM 671 C C . PRO A 1 95 ? -9.322 4.263 17.362 1.00 58.88 95 PRO A C 1
ATOM 673 O O . PRO A 1 95 ? -10.025 3.970 16.396 1.00 58.88 95 PRO A O 1
ATOM 676 N N . SER A 1 96 ? -8.518 5.328 17.378 1.00 55.53 96 SER A N 1
ATOM 677 C CA . SER A 1 96 ? -8.833 6.584 16.686 1.00 55.53 96 SER A CA 1
ATOM 678 C C . SER A 1 96 ? -8.244 6.759 15.289 1.00 55.53 96 SER A C 1
ATOM 680 O O . SER A 1 96 ? -8.318 7.850 14.728 1.00 55.53 96 SER A O 1
ATOM 682 N N . LEU A 1 97 ? -7.677 5.723 14.681 1.00 58.78 97 LEU A N 1
ATOM 683 C CA . LEU A 1 97 ? -7.082 5.868 13.358 1.00 58.78 97 LEU A CA 1
ATOM 684 C C . LEU A 1 97 ? -7.602 4.772 12.442 1.00 58.78 97 LEU A C 1
ATOM 686 O O . LEU A 1 97 ? -7.311 3.592 12.651 1.00 58.78 97 LEU A O 1
ATOM 690 N N . ALA A 1 98 ? -8.366 5.201 11.431 1.00 67.56 98 ALA A N 1
ATOM 691 C CA . ALA A 1 98 ? -8.712 4.372 10.288 1.00 67.56 98 ALA A CA 1
ATOM 692 C C . ALA A 1 98 ? -7.434 3.685 9.813 1.00 67.56 98 ALA A C 1
ATOM 694 O O . ALA A 1 98 ? -6.420 4.342 9.566 1.00 67.56 98 ALA A O 1
ATOM 695 N N . PHE A 1 99 ? -7.477 2.360 9.778 1.00 79.25 99 PHE A N 1
ATOM 696 C CA . PHE A 1 99 ? -6.344 1.572 9.351 1.00 79.25 99 PHE A CA 1
ATOM 697 C C . PHE A 1 99 ? -6.104 1.897 7.879 1.00 79.25 99 PHE A C 1
ATOM 699 O O . PHE A 1 99 ? -6.974 1.686 7.035 1.00 79.25 99 PHE A O 1
ATOM 706 N N . SER A 1 100 ? -4.948 2.481 7.577 1.00 84.50 100 SER A N 1
ATOM 707 C CA . SER A 1 100 ? -4.586 2.857 6.217 1.00 84.50 100 SER A CA 1
ATOM 708 C C . SER A 1 100 ? -3.112 2.630 5.957 1.00 84.50 100 SER A C 1
ATOM 710 O O . SER A 1 100 ? -2.280 2.652 6.864 1.00 84.50 100 SER A O 1
ATOM 712 N N . VAL A 1 101 ? -2.794 2.441 4.683 1.00 90.94 101 VAL A N 1
ATOM 713 C CA . VAL A 1 101 ? -1.443 2.158 4.219 1.00 90.94 101 VAL A CA 1
ATOM 714 C C . VAL A 1 101 ? -1.104 3.152 3.127 1.00 90.94 101 VAL A C 1
ATOM 716 O O . VAL A 1 101 ? -1.856 3.322 2.168 1.00 90.94 101 VAL A O 1
ATOM 719 N N . THR A 1 102 ? 0.043 3.797 3.273 1.00 91.94 102 THR A N 1
ATOM 720 C CA . THR A 1 102 ? 0.653 4.613 2.224 1.00 91.94 102 THR A CA 1
ATOM 721 C C . THR A 1 102 ? 1.969 3.984 1.801 1.00 91.94 102 THR A C 1
ATOM 723 O O . THR A 1 102 ? 2.572 3.222 2.556 1.00 91.94 102 THR A O 1
ATOM 726 N N . ILE A 1 103 ? 2.404 4.278 0.582 1.00 93.44 103 ILE A N 1
ATOM 727 C CA . ILE A 1 103 ? 3.644 3.752 0.024 1.00 93.44 103 ILE A CA 1
ATOM 728 C C . ILE A 1 103 ? 4.603 4.915 -0.222 1.00 93.44 103 ILE A C 1
ATOM 730 O O . ILE A 1 103 ? 4.207 5.936 -0.783 1.00 93.44 103 ILE A O 1
ATOM 734 N N . THR A 1 104 ? 5.858 4.738 0.186 1.00 91.06 104 THR A N 1
ATOM 735 C CA . THR A 1 104 ? 6.963 5.645 -0.132 1.00 91.06 104 THR A CA 1
ATOM 736 C C . THR A 1 104 ? 8.011 4.892 -0.934 1.00 91.06 104 THR A C 1
ATOM 738 O O . THR A 1 104 ? 8.514 3.866 -0.480 1.00 91.06 104 THR A O 1
ATOM 741 N N . GLU A 1 105 ? 8.368 5.421 -2.099 1.00 87.38 105 GLU A N 1
ATOM 742 C CA . GLU A 1 105 ? 9.507 4.946 -2.881 1.00 87.38 105 GLU A CA 1
ATOM 743 C C . GLU A 1 105 ? 10.778 5.689 -2.455 1.00 87.38 105 GLU A C 1
ATOM 745 O O . GLU A 1 105 ? 10.787 6.913 -2.314 1.00 87.38 105 GLU A O 1
ATOM 750 N N . THR A 1 106 ? 11.857 4.940 -2.248 1.00 84.75 106 THR A N 1
ATOM 751 C CA . THR A 1 106 ? 13.216 5.460 -2.111 1.00 84.75 106 THR A CA 1
ATOM 752 C C . THR A 1 106 ? 14.040 4.926 -3.279 1.00 84.75 106 THR A C 1
ATOM 754 O O . THR A 1 106 ? 14.403 3.745 -3.270 1.00 84.75 106 THR A O 1
ATOM 757 N N . PRO A 1 107 ? 14.341 5.764 -4.283 1.00 73.81 107 PRO A N 1
ATOM 758 C CA . PRO A 1 107 ? 15.225 5.370 -5.369 1.00 73.81 107 PRO A CA 1
ATOM 759 C C . PRO A 1 107 ? 16.623 5.074 -4.831 1.00 73.81 107 PRO A C 1
ATOM 761 O O . PRO A 1 107 ? 17.125 5.808 -3.973 1.00 73.81 107 PRO A O 1
ATOM 764 N N . TYR A 1 108 ? 17.293 4.057 -5.365 1.00 69.56 108 TYR A N 1
ATOM 765 C CA . TYR A 1 108 ? 18.724 3.889 -5.150 1.00 69.56 108 TYR A CA 1
ATOM 766 C C . TYR A 1 108 ? 19.409 3.575 -6.475 1.00 69.56 108 TYR A C 1
ATOM 768 O O . TYR A 1 108 ? 19.055 2.632 -7.170 1.00 69.56 108 TYR A O 1
ATOM 776 N N . ALA A 1 109 ? 20.398 4.392 -6.831 1.00 56.22 109 ALA A N 1
ATOM 777 C CA . ALA A 1 109 ? 21.190 4.169 -8.028 1.00 56.22 109 ALA A CA 1
ATOM 778 C C . ALA A 1 109 ? 22.083 2.941 -7.819 1.00 56.22 109 ALA A C 1
ATOM 780 O O . ALA A 1 109 ? 23.099 3.029 -7.127 1.00 56.22 109 ALA A O 1
ATOM 781 N N . ASP A 1 110 ? 21.717 1.814 -8.426 1.00 57.47 110 ASP A N 1
ATOM 782 C CA . ASP A 1 110 ? 22.657 0.723 -8.642 1.00 57.47 110 ASP A CA 1
ATOM 783 C C . ASP A 1 110 ? 23.549 1.094 -9.843 1.00 57.47 110 ASP A C 1
ATOM 785 O O . ASP A 1 110 ? 23.056 1.194 -10.966 1.00 57.47 110 ASP A O 1
ATOM 789 N N . PRO A 1 111 ? 24.861 1.328 -9.651 1.00 54.66 111 PRO A N 1
ATOM 790 C CA . PRO A 1 111 ? 25.769 1.665 -10.746 1.00 54.66 111 PRO A CA 1
ATOM 791 C C . PRO A 1 111 ? 26.037 0.490 -11.703 1.00 54.66 111 PRO A C 1
ATOM 793 O O . PRO A 1 111 ? 26.748 0.670 -12.692 1.00 54.66 111 PRO A O 1
ATOM 796 N N . VAL A 1 112 ? 25.547 -0.714 -11.392 1.00 51.38 112 VAL A N 1
ATOM 797 C CA . VAL A 1 112 ? 25.732 -1.939 -12.180 1.00 51.38 112 VAL A CA 1
ATOM 798 C C . VAL A 1 112 ? 24.454 -2.333 -12.928 1.00 51.38 112 VAL A C 1
ATOM 800 O O . VAL A 1 112 ? 24.541 -3.077 -13.907 1.00 51.38 112 VAL A O 1
ATOM 803 N N . ASN A 1 113 ? 23.290 -1.819 -12.518 1.00 55.81 113 ASN A N 1
ATOM 804 C CA . ASN A 1 113 ? 22.005 -2.149 -13.119 1.00 55.81 113 ASN A CA 1
ATOM 805 C C . ASN A 1 113 ? 21.444 -0.986 -13.947 1.00 55.81 113 ASN A C 1
ATOM 807 O O . ASN A 1 113 ? 21.304 0.141 -13.481 1.00 55.81 113 ASN A O 1
ATOM 811 N N . THR A 1 114 ? 21.123 -1.289 -15.202 1.00 53.56 114 THR A N 1
ATOM 812 C CA . THR A 1 114 ? 20.484 -0.379 -16.160 1.00 53.56 114 THR A CA 1
ATOM 813 C C . THR A 1 114 ? 19.054 -0.013 -15.737 1.00 53.56 114 THR A C 1
ATOM 815 O O . THR A 1 114 ? 18.607 1.110 -15.938 1.00 53.56 114 THR A O 1
ATOM 818 N N . CYS A 1 115 ? 18.346 -0.913 -15.052 1.00 59.81 115 CYS A N 1
ATOM 819 C CA . CYS A 1 115 ? 17.140 -0.552 -14.314 1.00 59.81 115 CYS A CA 1
ATOM 820 C C . CYS A 1 115 ? 17.552 0.055 -12.967 1.00 59.81 115 CYS A C 1
ATOM 822 O O . CYS A 1 115 ? 18.178 -0.635 -12.163 1.00 59.81 115 CYS A O 1
ATOM 824 N N . ILE A 1 116 ? 17.167 1.303 -12.664 1.00 62.62 116 ILE A N 1
ATOM 825 C CA . ILE A 1 116 ? 17.275 1.777 -11.277 1.00 62.62 116 ILE A CA 1
ATOM 826 C C . ILE A 1 116 ? 16.370 0.910 -10.405 1.00 62.62 116 ILE A C 1
ATOM 828 O O . ILE A 1 116 ? 15.144 0.937 -10.540 1.00 62.62 116 ILE A O 1
ATOM 832 N N . GLY A 1 117 ? 16.999 0.172 -9.495 1.00 69.31 117 GLY A N 1
ATOM 833 C CA . GLY A 1 117 ? 16.299 -0.464 -8.402 1.00 69.31 117 GLY A CA 1
ATOM 834 C C . GLY A 1 117 ? 15.729 0.572 -7.431 1.00 69.31 117 GLY A C 1
ATOM 835 O O . GLY A 1 117 ? 16.225 1.694 -7.288 1.00 69.31 117 GLY A O 1
ATOM 836 N N . ALA A 1 118 ? 14.662 0.210 -6.739 1.00 78.38 118 ALA A N 1
ATOM 837 C CA . ALA A 1 118 ? 14.078 1.049 -5.708 1.00 78.38 118 ALA A CA 1
ATOM 838 C C . ALA A 1 118 ? 13.719 0.223 -4.486 1.00 78.38 118 ALA A C 1
ATOM 840 O O . ALA A 1 118 ? 13.384 -0.957 -4.564 1.00 78.38 118 ALA A O 1
ATOM 841 N N . SER A 1 119 ? 13.740 0.885 -3.336 1.00 87.31 119 SER A N 1
ATOM 842 C CA . SER A 1 119 ? 13.145 0.347 -2.127 1.00 87.31 119 SER A CA 1
ATOM 843 C C . SER A 1 119 ? 11.786 0.996 -1.915 1.00 87.31 119 SER A C 1
ATOM 845 O O . SER A 1 119 ? 11.679 2.209 -1.734 1.00 87.31 119 SER A O 1
ATOM 847 N N . ILE A 1 120 ? 10.735 0.186 -1.931 1.00 90.62 120 ILE A N 1
ATOM 848 C CA . ILE A 1 120 ? 9.372 0.609 -1.635 1.00 90.62 120 ILE A CA 1
ATOM 849 C C . ILE A 1 120 ? 9.077 0.272 -0.177 1.00 90.62 120 ILE A C 1
ATOM 851 O O . ILE A 1 120 ? 9.234 -0.869 0.244 1.00 90.62 120 ILE A O 1
ATOM 855 N N . THR A 1 121 ? 8.631 1.250 0.608 1.00 94.94 121 THR A N 1
ATOM 856 C CA . THR A 1 121 ? 8.268 1.058 2.018 1.00 94.94 121 THR A CA 1
ATOM 857 C C . THR A 1 121 ? 6.795 1.366 2.252 1.00 94.94 121 THR A C 1
ATOM 859 O O . THR A 1 121 ? 6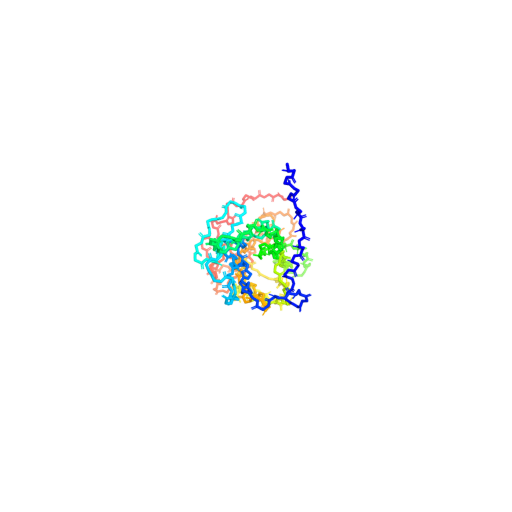.300 2.436 1.897 1.00 94.94 121 THR A O 1
ATOM 862 N N . ALA A 1 122 ? 6.100 0.427 2.888 1.00 96.25 122 ALA A N 1
ATOM 863 C CA . ALA A 1 122 ? 4.743 0.578 3.378 1.00 96.25 122 ALA A CA 1
ATOM 864 C C . ALA A 1 122 ? 4.738 1.286 4.738 1.00 96.25 122 ALA A C 1
ATOM 866 O O . ALA A 1 122 ? 5.373 0.838 5.697 1.00 96.25 122 ALA A O 1
ATOM 867 N N . ASN A 1 123 ? 3.973 2.372 4.825 1.00 94.25 123 ASN A N 1
ATOM 868 C CA . ASN A 1 123 ? 3.755 3.144 6.039 1.00 94.25 123 ASN A CA 1
ATOM 869 C C . ASN A 1 123 ? 2.307 2.963 6.485 1.00 94.25 123 ASN A C 1
ATOM 871 O O . ASN A 1 123 ? 1.375 3.467 5.850 1.00 94.25 123 ASN A O 1
ATOM 875 N N . VAL A 1 124 ? 2.134 2.224 7.578 1.00 91.88 124 VAL A N 1
ATOM 876 C CA . VAL A 1 124 ? 0.836 2.005 8.214 1.00 91.88 124 VAL A CA 1
ATOM 877 C C . VAL A 1 124 ? 0.528 3.171 9.149 1.00 91.88 124 VAL A C 1
ATOM 879 O O . VAL A 1 124 ? 1.365 3.560 9.964 1.00 91.88 124 VAL A O 1
ATOM 882 N N . THR A 1 125 ? -0.689 3.699 9.068 1.00 87.69 125 THR A N 1
ATOM 883 C CA . THR A 1 125 ? -1.255 4.604 10.072 1.00 87.69 125 THR A CA 1
ATOM 884 C C . THR A 1 125 ? -2.533 3.999 10.632 1.00 87.69 125 THR A C 1
ATOM 886 O O . THR A 1 125 ? -3.361 3.479 9.886 1.00 87.69 125 THR A O 1
ATOM 889 N N . GLY A 1 126 ? -2.690 4.072 11.952 1.00 79.88 126 GLY A N 1
ATOM 890 C CA . GLY A 1 126 ? -3.770 3.391 12.659 1.00 79.88 126 GLY A CA 1
ATOM 891 C C . GLY A 1 126 ? -3.598 1.884 12.763 1.00 79.88 126 GLY A C 1
ATOM 892 O O . GLY A 1 126 ? -2.493 1.365 12.616 1.00 79.88 126 GLY A O 1
ATOM 893 N N . GLY A 1 127 ? -4.699 1.200 13.075 1.00 76.75 127 GLY A N 1
ATOM 894 C CA . GLY A 1 127 ? -4.663 -0.201 13.498 1.00 76.75 127 GLY A CA 1
ATOM 895 C C . GLY A 1 127 ? -4.034 -0.395 14.885 1.00 76.75 127 GLY A C 1
ATOM 896 O O . GLY A 1 127 ? -3.569 0.547 15.526 1.00 76.75 127 GLY A O 1
ATOM 897 N N . SER A 1 128 ? -4.060 -1.635 15.365 1.00 77.38 128 SER A N 1
ATOM 898 C CA . SER A 1 128 ? -3.487 -2.043 16.656 1.00 77.38 128 SER A CA 1
ATOM 899 C C . SER A 1 128 ? -2.173 -2.814 16.497 1.00 77.38 128 SER A C 1
ATOM 901 O O . SER A 1 128 ? -1.331 -2.775 17.393 1.00 77.38 128 SER A O 1
ATOM 903 N N . GLY A 1 129 ? -1.973 -3.477 15.351 1.00 79.88 129 GLY A N 1
ATOM 904 C CA . GLY A 1 129 ? -0.794 -4.301 15.070 1.00 79.88 129 GLY A CA 1
ATOM 905 C C . GLY A 1 129 ? -0.713 -5.546 15.971 1.00 79.88 129 GLY A C 1
ATOM 906 O O . GLY A 1 129 ? -1.503 -5.678 16.904 1.00 79.88 129 GLY A O 1
ATOM 907 N N . PRO A 1 130 ? 0.228 -6.485 15.744 1.00 91.31 130 PRO A N 1
ATOM 908 C CA . PRO A 1 130 ? 1.243 -6.510 14.687 1.00 91.31 130 PRO A CA 1
ATOM 909 C C . PRO A 1 130 ? 0.649 -6.663 13.278 1.00 91.31 130 PRO A C 1
ATOM 911 O O . PRO A 1 130 ? -0.450 -7.188 13.109 1.00 91.31 130 PRO A O 1
ATOM 914 N N . PHE A 1 131 ? 1.394 -6.209 12.267 1.00 93.06 131 PHE A N 1
ATOM 915 C CA . PHE A 1 131 ? 0.950 -6.194 10.870 1.00 93.06 131 PHE A CA 1
ATOM 916 C C . PHE A 1 131 ? 1.644 -7.274 10.033 1.00 93.06 131 PHE A C 1
ATOM 918 O O . PHE A 1 131 ? 2.843 -7.512 10.188 1.00 93.06 131 PHE A O 1
ATOM 925 N N . VAL A 1 132 ? 0.897 -7.886 9.116 1.00 96.31 132 VAL A N 1
ATOM 926 C CA . VAL A 1 132 ? 1.406 -8.781 8.067 1.00 96.31 132 VAL A CA 1
ATOM 927 C C . VAL A 1 132 ? 1.312 -8.069 6.728 1.00 96.31 132 VAL A C 1
ATOM 929 O O . VAL A 1 132 ? 0.283 -7.467 6.431 1.00 96.31 132 VAL A O 1
ATOM 932 N N . TYR A 1 133 ? 2.373 -8.159 5.933 1.00 97.19 133 TYR A N 1
ATOM 933 C CA . TYR A 1 133 ? 2.491 -7.527 4.623 1.00 97.19 133 TYR A CA 1
ATOM 934 C C . TYR A 1 133 ? 2.569 -8.618 3.564 1.00 97.19 133 TYR A C 1
ATOM 936 O O . TYR A 1 133 ? 3.433 -9.491 3.642 1.00 97.19 133 TYR A O 1
ATOM 944 N N . ASP A 1 134 ? 1.661 -8.564 2.600 1.00 96.81 134 ASP A N 1
ATOM 945 C CA . ASP A 1 134 ? 1.606 -9.475 1.466 1.00 96.81 134 ASP A CA 1
ATOM 946 C C . ASP A 1 134 ? 1.799 -8.666 0.184 1.00 96.81 134 ASP A C 1
ATOM 948 O O . ASP A 1 134 ? 0.911 -7.924 -0.251 1.00 96.81 134 ASP A O 1
ATOM 952 N N . TRP A 1 135 ? 3.013 -8.740 -0.353 1.00 95.81 135 TRP A N 1
ATOM 953 C CA . TRP A 1 135 ? 3.416 -8.034 -1.561 1.00 95.81 135 TRP A CA 1
ATOM 954 C C . TRP A 1 135 ? 3.104 -8.892 -2.783 1.00 95.81 135 TRP A C 1
ATOM 956 O O . TRP A 1 135 ? 3.477 -10.060 -2.846 1.00 95.81 135 TRP A O 1
ATOM 966 N N . ASN A 1 136 ? 2.467 -8.286 -3.778 1.00 92.88 136 ASN A N 1
ATOM 967 C CA . ASN A 1 136 ? 2.220 -8.889 -5.076 1.00 92.88 136 ASN A CA 1
ATOM 968 C C . ASN A 1 136 ? 2.826 -7.996 -6.152 1.00 92.88 136 ASN A C 1
ATOM 970 O O . ASN A 1 136 ? 2.512 -6.812 -6.237 1.00 92.88 136 ASN A O 1
ATOM 974 N N . PHE A 1 137 ? 3.683 -8.557 -6.981 1.00 89.06 137 PHE A N 1
ATOM 975 C CA . PHE A 1 137 ? 4.369 -7.833 -8.033 1.00 89.06 137 PHE A CA 1
ATOM 976 C C . PHE A 1 137 ? 4.596 -8.766 -9.221 1.00 89.06 137 PHE A C 1
ATOM 978 O O . PHE A 1 137 ? 4.538 -9.992 -9.064 1.00 89.06 137 PHE A O 1
ATOM 985 N N . PRO A 1 138 ? 4.794 -8.218 -10.428 1.00 82.94 138 PRO A N 1
ATOM 986 C CA . PRO A 1 138 ? 5.006 -9.050 -11.596 1.00 82.94 138 PRO A CA 1
ATOM 987 C C . PRO A 1 138 ? 6.228 -9.962 -11.457 1.00 82.94 138 PRO A C 1
ATOM 989 O O . PRO A 1 138 ? 7.239 -9.592 -10.873 1.00 82.94 138 PRO A O 1
ATOM 992 N N . SER A 1 139 ? 6.182 -11.155 -12.052 1.00 80.62 139 SER A N 1
ATOM 993 C CA . SER A 1 139 ? 7.274 -12.136 -11.934 1.00 80.62 139 SER A CA 1
ATOM 994 C C . SER A 1 139 ? 8.591 -11.702 -12.588 1.00 80.62 139 SER A C 1
ATOM 996 O O . SER A 1 139 ? 9.595 -12.386 -12.435 1.00 80.62 139 SER A O 1
ATOM 998 N N . TRP A 1 140 ? 8.564 -10.630 -13.379 1.00 73.50 140 TRP A N 1
ATOM 999 C CA . TRP A 1 140 ? 9.730 -10.029 -14.029 1.00 73.50 140 TRP A CA 1
ATOM 1000 C C . TRP A 1 140 ? 10.309 -8.839 -13.267 1.00 73.50 140 TRP A C 1
ATOM 1002 O O . TRP A 1 140 ? 11.358 -8.327 -13.651 1.00 73.50 140 TRP A O 1
ATOM 1012 N N . THR A 1 141 ? 9.627 -8.374 -12.219 1.00 74.31 141 THR A N 1
ATOM 1013 C CA . THR A 1 141 ? 10.259 -7.485 -11.252 1.00 74.31 141 THR A CA 1
ATOM 1014 C C . THR A 1 141 ? 11.009 -8.367 -10.267 1.00 74.31 141 THR A C 1
ATOM 1016 O O . THR A 1 141 ? 10.384 -9.187 -9.590 1.00 74.31 141 THR A O 1
ATOM 1019 N N . ASP A 1 142 ? 12.335 -8.238 -10.219 1.00 79.19 142 ASP A N 1
ATOM 1020 C CA . ASP A 1 142 ? 13.183 -8.929 -9.242 1.00 79.19 142 ASP A CA 1
ATOM 1021 C C . ASP A 1 142 ? 12.924 -8.314 -7.858 1.00 79.19 142 ASP A C 1
ATOM 1023 O O . ASP A 1 142 ? 13.623 -7.404 -7.412 1.00 79.19 142 ASP A O 1
ATOM 1027 N N . GLY A 1 143 ? 11.813 -8.734 -7.248 1.00 85.25 143 GLY A N 1
ATOM 1028 C CA . GLY A 1 143 ? 11.281 -8.203 -6.004 1.00 85.25 143 GLY A CA 1
ATOM 1029 C C . GLY A 1 143 ? 11.645 -9.075 -4.808 1.00 85.25 143 GLY A C 1
ATOM 1030 O O . GLY A 1 143 ? 11.280 -10.248 -4.754 1.00 85.25 143 GLY A O 1
ATOM 1031 N N . GLU A 1 144 ? 12.295 -8.485 -3.811 1.00 90.12 144 GLU A N 1
ATOM 1032 C CA . GLU A 1 144 ? 12.680 -9.141 -2.561 1.00 90.12 144 GLU A CA 1
ATOM 1033 C C . GLU A 1 144 ? 11.910 -8.511 -1.385 1.00 90.12 144 GLU A C 1
ATOM 1035 O O . GLU A 1 144 ? 12.309 -7.463 -0.856 1.00 90.12 144 GLU A O 1
ATOM 1040 N N . PRO A 1 145 ? 10.756 -9.087 -0.988 1.00 92.94 145 PRO A N 1
ATOM 1041 C CA . PRO A 1 145 ? 9.955 -8.564 0.110 1.00 92.94 145 PRO A CA 1
ATOM 1042 C C . PRO A 1 145 ? 10.609 -8.854 1.466 1.00 92.94 145 PRO A C 1
ATOM 1044 O O . PRO A 1 145 ? 10.937 -9.992 1.804 1.00 92.94 145 PRO A O 1
ATOM 1047 N N . LEU A 1 146 ? 10.711 -7.821 2.299 1.00 93.38 146 LEU A N 1
ATOM 1048 C CA . LEU A 1 146 ? 11.168 -7.888 3.682 1.00 93.38 146 LEU A CA 1
ATOM 1049 C C . LEU A 1 146 ? 10.202 -7.109 4.583 1.00 93.38 146 LEU A C 1
ATOM 1051 O O . LEU A 1 146 ? 10.365 -5.914 4.828 1.00 93.38 146 LEU A O 1
ATOM 1055 N N . ALA A 1 147 ? 9.192 -7.809 5.104 1.00 93.38 147 ALA A N 1
ATOM 1056 C CA . ALA A 1 147 ? 8.140 -7.229 5.940 1.00 93.38 147 ALA A CA 1
ATOM 1057 C C . ALA A 1 147 ? 7.484 -6.000 5.278 1.00 93.38 147 ALA A C 1
ATOM 1059 O O . ALA A 1 147 ? 6.848 -6.132 4.235 1.00 93.38 147 ALA A O 1
ATOM 1060 N N . ASN A 1 148 ? 7.628 -4.812 5.871 1.00 95.69 148 ASN A N 1
ATOM 1061 C CA . ASN A 1 148 ? 7.017 -3.582 5.371 1.00 95.69 148 ASN A CA 1
ATOM 1062 C C . ASN A 1 148 ? 7.799 -2.926 4.224 1.00 95.69 148 ASN A C 1
ATOM 1064 O O . ASN A 1 148 ? 7.429 -1.835 3.798 1.00 95.69 148 ASN A O 1
ATOM 1068 N N . THR A 1 149 ? 8.853 -3.563 3.726 1.00 94.56 149 THR A N 1
ATOM 1069 C CA . THR A 1 149 ? 9.664 -3.061 2.619 1.00 94.56 149 THR A CA 1
ATOM 1070 C C . THR A 1 149 ? 9.719 -4.095 1.497 1.00 94.56 149 THR A C 1
ATOM 1072 O O . THR A 1 149 ? 9.709 -5.296 1.753 1.00 94.56 149 THR A O 1
ATOM 1075 N N . LEU A 1 150 ? 9.794 -3.629 0.256 1.00 92.81 150 LEU A N 1
ATOM 1076 C CA . LEU A 1 150 ? 10.055 -4.417 -0.944 1.00 92.81 150 LEU A CA 1
ATOM 1077 C C . LEU A 1 150 ? 11.243 -3.782 -1.672 1.00 92.81 150 LEU A C 1
ATOM 1079 O O . LEU A 1 150 ? 11.175 -2.610 -2.040 1.00 92.81 150 LEU A O 1
ATOM 1083 N N . SER A 1 151 ? 12.333 -4.531 -1.845 1.00 89.19 151 SER A N 1
ATOM 1084 C CA . SER A 1 151 ? 13.403 -4.138 -2.770 1.00 89.19 151 SER A CA 1
ATOM 1085 C C . SER A 1 151 ? 13.016 -4.592 -4.166 1.00 89.19 151 SER A C 1
ATOM 1087 O O . SER A 1 151 ? 12.557 -5.720 -4.311 1.00 89.19 151 SER A O 1
ATOM 1089 N N . ILE A 1 152 ? 13.177 -3.739 -5.167 1.00 84.12 152 ILE A N 1
ATOM 1090 C CA . ILE A 1 152 ? 12.940 -4.068 -6.570 1.00 84.12 152 ILE A CA 1
ATOM 1091 C C . ILE A 1 152 ? 14.209 -3.733 -7.316 1.00 84.12 152 ILE A C 1
ATOM 1093 O O . ILE A 1 152 ? 14.605 -2.573 -7.304 1.00 84.12 152 ILE A O 1
ATOM 1097 N N . ASP A 1 153 ? 14.794 -4.714 -7.991 1.00 75.00 153 ASP A N 1
ATOM 1098 C CA . ASP A 1 153 ? 16.019 -4.497 -8.754 1.00 75.00 153 ASP A CA 1
ATOM 1099 C C . ASP A 1 153 ? 15.789 -4.490 -10.270 1.00 75.00 153 ASP A C 1
ATOM 1101 O O . ASP A 1 153 ? 16.725 -4.222 -10.997 1.00 75.00 153 ASP A O 1
ATOM 1105 N N . ASN A 1 154 ? 14.573 -4.695 -10.794 1.00 70.06 154 ASN A N 1
ATOM 1106 C CA . ASN A 1 154 ? 14.303 -4.601 -12.238 1.00 70.06 154 ASN A CA 1
ATOM 1107 C C . ASN A 1 154 ? 12.823 -4.349 -12.561 1.00 70.06 154 ASN A C 1
ATOM 1109 O O . ASN A 1 154 ? 11.937 -4.744 -11.805 1.00 70.06 154 ASN A O 1
ATOM 1113 N N . GLY A 1 155 ? 12.577 -3.791 -13.751 1.00 69.31 155 GLY A N 1
ATOM 1114 C CA . GLY A 1 155 ? 11.270 -3.762 -14.413 1.00 69.31 155 GLY A CA 1
ATOM 1115 C C . GLY A 1 155 ? 10.330 -2.634 -13.986 1.00 69.31 155 GLY A C 1
ATOM 1116 O O . GLY A 1 155 ? 10.601 -1.875 -13.061 1.00 69.31 155 GLY A O 1
ATOM 1117 N N . TYR A 1 156 ? 9.199 -2.553 -14.685 1.00 75.19 156 TYR A N 1
ATOM 1118 C CA . TYR A 1 156 ? 8.086 -1.658 -14.379 1.00 75.19 156 TYR A CA 1
ATOM 1119 C C . TYR A 1 156 ? 6.823 -2.464 -14.102 1.00 75.19 156 TYR A C 1
ATOM 1121 O O . TYR A 1 156 ? 6.676 -3.609 -14.546 1.00 75.19 156 TYR A O 1
ATOM 1129 N N . GLY A 1 157 ? 5.893 -1.862 -13.366 1.00 77.19 157 GLY A N 1
ATOM 1130 C CA . GLY A 1 157 ? 4.577 -2.452 -13.179 1.00 77.19 157 GLY A CA 1
ATOM 1131 C C . GLY A 1 157 ? 3.851 -1.997 -11.927 1.00 77.19 157 GLY A C 1
ATOM 1132 O O . GLY A 1 157 ? 4.324 -1.189 -11.129 1.00 77.19 157 GLY A O 1
ATOM 1133 N N . TYR A 1 158 ? 2.653 -2.545 -11.759 1.00 85.44 158 TYR A N 1
ATOM 1134 C CA . TYR A 1 158 ? 1.841 -2.307 -10.578 1.00 85.44 158 TYR A CA 1
ATOM 1135 C C . TYR A 1 158 ? 2.243 -3.251 -9.449 1.00 85.44 158 TYR A C 1
ATOM 1137 O O . TYR A 1 158 ? 2.082 -4.467 -9.546 1.00 85.44 158 TYR A O 1
ATOM 1145 N N . ILE A 1 159 ? 2.702 -2.666 -8.351 1.00 89.56 159 ILE A N 1
ATOM 1146 C CA . ILE A 1 159 ? 2.995 -3.349 -7.099 1.00 89.56 159 ILE A CA 1
ATOM 1147 C C . ILE A 1 159 ? 1.735 -3.307 -6.241 1.00 89.56 159 ILE A C 1
ATOM 1149 O O . ILE A 1 159 ? 1.283 -2.242 -5.820 1.00 89.56 159 ILE A O 1
ATOM 1153 N N . GLY A 1 160 ? 1.135 -4.466 -6.013 1.00 93.69 160 GLY A N 1
ATOM 1154 C CA . GLY A 1 160 ? 0.067 -4.660 -5.046 1.00 93.69 160 GLY A CA 1
ATOM 1155 C C . GLY A 1 160 ? 0.627 -4.910 -3.650 1.00 93.69 160 GLY A C 1
ATOM 1156 O O . GLY A 1 160 ? 1.637 -5.588 -3.475 1.00 93.69 160 GLY A O 1
ATOM 1157 N N . LEU A 1 161 ? -0.064 -4.394 -2.643 1.00 96.25 161 LEU A N 1
ATOM 1158 C CA . LEU A 1 161 ? 0.216 -4.683 -1.245 1.00 96.25 161 LEU A CA 1
ATOM 1159 C C . LEU A 1 161 ? -1.098 -4.893 -0.505 1.00 96.25 161 LEU A C 1
ATOM 1161 O O . LEU A 1 161 ? -1.968 -4.023 -0.531 1.00 96.25 161 LEU A O 1
ATOM 1165 N N . ASN A 1 162 ? -1.214 -6.011 0.202 1.00 95.44 162 ASN A N 1
ATOM 1166 C CA . ASN A 1 162 ? -2.263 -6.232 1.185 1.00 95.44 162 ASN A CA 1
ATOM 1167 C C . ASN A 1 162 ? -1.644 -6.246 2.586 1.00 95.44 162 ASN A C 1
ATOM 1169 O O . ASN A 1 162 ? -0.761 -7.053 2.873 1.00 95.44 162 ASN A O 1
ATOM 1173 N N . VAL A 1 163 ? -2.098 -5.354 3.467 1.00 94.75 163 VAL A N 1
ATOM 1174 C CA . VAL A 1 163 ? -1.649 -5.314 4.865 1.00 94.75 163 VAL A CA 1
ATOM 1175 C C . VAL A 1 163 ? -2.773 -5.793 5.762 1.00 94.75 163 VAL A C 1
ATOM 1177 O O . VAL A 1 163 ? -3.891 -5.289 5.680 1.00 94.75 163 VAL A O 1
ATOM 1180 N N . THR A 1 164 ? -2.469 -6.756 6.629 1.00 92.44 164 THR A N 1
ATOM 1181 C CA . THR A 1 164 ? -3.404 -7.299 7.620 1.00 92.44 164 THR A CA 1
ATOM 1182 C C . THR A 1 164 ? -2.973 -6.901 9.027 1.00 92.44 164 THR A C 1
ATOM 1184 O O . THR A 1 164 ? -1.851 -7.197 9.433 1.00 92.44 164 THR A O 1
ATOM 1187 N N . ASP A 1 165 ? -3.862 -6.272 9.788 1.00 89.25 165 ASP A N 1
ATOM 1188 C CA . ASP A 1 165 ? -3.728 -6.111 11.236 1.00 89.25 165 ASP A CA 1
ATOM 1189 C C . ASP A 1 165 ? -4.167 -7.407 11.928 1.00 89.25 165 ASP A C 1
ATOM 1191 O O . ASP A 1 165 ? -5.337 -7.784 11.880 1.00 89.25 165 ASP A O 1
ATOM 1195 N N . LEU A 1 166 ? -3.228 -8.110 12.566 1.00 84.88 166 LEU A N 1
ATOM 1196 C CA . LEU A 1 166 ? -3.499 -9.407 13.192 1.00 84.88 166 LEU A CA 1
ATOM 1197 C C . LEU A 1 166 ? -4.358 -9.314 14.454 1.00 84.88 166 LEU A C 1
ATOM 1199 O O . LEU A 1 166 ? -4.969 -10.310 14.836 1.00 84.88 166 LEU A O 1
ATOM 1203 N N . THR A 1 167 ? -4.404 -8.152 15.105 1.00 79.44 167 THR A N 1
ATOM 1204 C CA . THR A 1 167 ? -5.189 -7.977 16.331 1.00 79.44 167 THR A CA 1
ATOM 1205 C C . THR A 1 167 ? -6.662 -7.772 16.013 1.00 79.44 167 THR A C 1
ATOM 1207 O O . THR A 1 167 ? -7.526 -8.320 16.692 1.00 79.44 167 THR A O 1
ATOM 1210 N N . THR A 1 168 ? -6.956 -7.001 14.968 1.00 73.19 168 THR A N 1
ATOM 1211 C CA . THR A 1 168 ? -8.334 -6.665 14.582 1.00 73.19 168 THR A CA 1
ATOM 1212 C C . THR A 1 168 ? -8.865 -7.530 13.436 1.00 73.19 168 THR A C 1
ATOM 1214 O O . THR A 1 168 ? -10.073 -7.588 13.223 1.00 73.19 168 THR A O 1
ATOM 1217 N N . GLY A 1 169 ? -7.987 -8.209 12.692 1.00 80.69 169 GLY A N 1
ATOM 1218 C CA . GLY A 1 169 ? -8.323 -8.917 11.454 1.00 80.69 169 GLY A CA 1
ATOM 1219 C C . GLY A 1 169 ? -8.537 -7.989 10.254 1.00 80.69 169 GLY A C 1
ATOM 1220 O O . GLY A 1 169 ? -8.926 -8.452 9.183 1.00 80.69 169 GLY A O 1
ATOM 1221 N N . CYS A 1 170 ? -8.299 -6.686 10.415 1.00 81.06 170 CYS A N 1
ATOM 1222 C CA . CYS A 1 170 ? -8.517 -5.700 9.369 1.00 81.06 170 CYS A CA 1
ATOM 1223 C C . CYS A 1 170 ? -7.530 -5.827 8.217 1.00 81.06 170 CYS A C 1
ATOM 1225 O O . CYS A 1 170 ? -6.342 -6.048 8.436 1.00 81.06 170 CYS A O 1
ATOM 1227 N N . GLN A 1 171 ? -8.014 -5.620 6.991 1.00 88.50 171 GLN A N 1
ATOM 1228 C CA . GLN A 1 171 ? -7.201 -5.683 5.780 1.00 88.50 171 GLN A CA 1
ATOM 1229 C C . GLN A 1 171 ? -7.345 -4.412 4.952 1.00 88.50 171 GLN A C 1
ATOM 1231 O O . GLN A 1 171 ? -8.452 -3.905 4.763 1.00 88.50 171 GLN A O 1
ATOM 1236 N N . VAL A 1 172 ? -6.219 -3.915 4.447 1.00 89.19 172 VAL A N 1
ATOM 1237 C CA . VAL A 1 172 ? -6.158 -2.797 3.504 1.00 89.19 172 VAL A CA 1
ATOM 1238 C C . VAL A 1 172 ? -5.306 -3.222 2.325 1.00 89.19 172 VAL A C 1
ATOM 1240 O O . VAL A 1 172 ? -4.134 -3.562 2.487 1.00 89.19 172 VAL A O 1
ATOM 1243 N N . ALA A 1 173 ? -5.902 -3.150 1.139 1.00 91.31 173 ALA A N 1
ATOM 1244 C CA . ALA A 1 173 ? -5.199 -3.312 -0.118 1.00 91.31 173 ALA A CA 1
ATOM 1245 C C . ALA A 1 173 ? -4.839 -1.938 -0.691 1.00 91.31 173 ALA A C 1
ATOM 1247 O O . ALA A 1 173 ? -5.651 -1.011 -0.683 1.00 91.31 173 ALA A O 1
ATOM 1248 N N . THR A 1 174 ? -3.628 -1.821 -1.215 1.00 92.44 174 THR A N 1
ATOM 1249 C CA . THR A 1 174 ? -3.156 -0.655 -1.955 1.00 92.44 174 THR A CA 1
ATOM 1250 C C . THR A 1 174 ? -2.369 -1.103 -3.181 1.00 92.44 174 THR A C 1
ATOM 1252 O O . THR A 1 174 ? -1.931 -2.253 -3.275 1.00 92.44 174 THR A O 1
ATOM 1255 N N . GLN A 1 175 ? -2.221 -0.200 -4.142 1.00 92.38 175 GLN A N 1
ATOM 1256 C CA . GLN A 1 175 ? -1.448 -0.428 -5.351 1.00 92.38 175 GLN A CA 1
ATOM 1257 C C . GLN A 1 175 ? -0.559 0.782 -5.625 1.00 92.38 175 GLN A C 1
ATOM 1259 O O . GLN A 1 175 ? -0.984 1.928 -5.471 1.00 92.38 175 GLN A O 1
ATOM 1264 N N . TYR A 1 176 ? 0.665 0.511 -6.055 1.00 88.50 176 TYR A N 1
ATOM 1265 C CA . TYR A 1 176 ? 1.651 1.503 -6.442 1.00 88.50 176 TYR A CA 1
ATOM 1266 C C . TYR A 1 176 ? 2.128 1.227 -7.864 1.00 88.50 176 TYR A C 1
ATOM 1268 O O . TYR A 1 176 ? 2.489 0.099 -8.183 1.00 88.50 176 TYR A O 1
ATOM 1276 N N . ALA A 1 177 ? 2.107 2.239 -8.729 1.00 83.38 177 ALA A N 1
ATOM 1277 C CA . ALA A 1 177 ? 2.688 2.130 -10.061 1.00 83.38 177 ALA A CA 1
ATOM 1278 C C . ALA A 1 177 ? 4.188 2.419 -9.960 1.00 83.38 177 ALA A C 1
ATOM 1280 O O . ALA A 1 177 ? 4.574 3.566 -9.738 1.00 83.38 177 ALA A O 1
ATOM 1281 N N . PHE A 1 178 ? 5.013 1.386 -10.102 1.00 80.44 178 PHE A N 1
ATOM 1282 C CA . PHE A 1 178 ? 6.459 1.531 -10.148 1.00 80.44 178 PHE A CA 1
ATOM 1283 C C . PHE A 1 178 ? 6.895 1.802 -11.590 1.00 80.44 178 PHE A C 1
ATOM 1285 O O . PHE A 1 178 ? 6.729 0.954 -12.469 1.00 80.44 178 PHE A O 1
ATOM 1292 N N . LEU A 1 179 ? 7.417 3.008 -11.821 1.00 71.69 179 LEU A N 1
ATOM 1293 C CA . LEU A 1 179 ? 7.825 3.511 -13.140 1.00 71.69 179 LEU A CA 1
ATOM 1294 C C . LEU A 1 179 ? 9.344 3.732 -13.246 1.00 71.69 179 LEU A C 1
ATOM 1296 O O . LEU A 1 179 ? 9.813 4.205 -14.276 1.00 71.69 179 LEU A O 1
ATOM 1300 N N . GLY A 1 180 ? 10.102 3.401 -12.191 1.00 68.44 180 GLY A N 1
ATOM 1301 C CA . GLY A 1 180 ? 11.538 3.665 -12.047 1.00 68.44 180 GLY A CA 1
ATOM 1302 C C . GLY A 1 180 ? 11.919 5.151 -12.105 1.00 68.44 180 GLY A C 1
ATOM 1303 O O . GLY A 1 180 ? 11.215 6.005 -12.640 1.00 68.44 180 GLY A O 1
ATOM 1304 N N . ASN A 1 181 ? 13.069 5.492 -11.531 1.00 60.19 181 ASN A N 1
ATOM 1305 C CA . ASN A 1 181 ? 13.457 6.888 -11.295 1.00 60.19 181 ASN A CA 1
ATOM 1306 C C . ASN A 1 181 ? 14.315 7.523 -12.419 1.00 60.19 181 ASN A C 1
ATOM 1308 O O . ASN A 1 181 ? 15.084 8.447 -12.167 1.00 60.19 181 ASN A O 1
ATOM 1312 N N . ASN A 1 182 ? 14.172 7.068 -13.667 1.00 65.44 182 ASN A N 1
ATOM 1313 C CA . ASN A 1 182 ? 15.021 7.494 -14.789 1.00 65.44 182 ASN A CA 1
ATOM 1314 C C . ASN A 1 182 ? 14.232 8.232 -15.860 1.00 65.44 182 ASN A C 1
ATOM 1316 O O . ASN A 1 182 ? 13.700 7.599 -16.768 1.00 65.44 182 ASN A O 1
ATOM 1320 N N . CYS A 1 183 ? 14.141 9.561 -15.784 1.00 71.56 183 CYS A N 1
ATOM 1321 C CA . CYS A 1 183 ? 13.531 10.363 -16.855 1.00 71.56 183 CYS A CA 1
ATOM 1322 C C . CYS A 1 183 ? 12.135 9.856 -17.264 1.00 71.56 183 CYS A C 1
ATOM 1324 O O . CYS A 1 183 ? 11.872 9.613 -18.439 1.00 71.56 183 CYS A O 1
ATOM 1326 N N . ALA A 1 184 ? 11.264 9.640 -16.270 1.00 70.50 184 ALA A N 1
ATOM 1327 C CA . ALA A 1 184 ? 9.953 8.995 -16.422 1.00 70.50 184 ALA A CA 1
ATOM 1328 C C . ALA A 1 184 ? 9.982 7.509 -16.852 1.00 70.50 184 ALA A C 1
ATOM 1330 O O . ALA A 1 184 ? 8.987 7.011 -17.372 1.00 70.50 184 ALA A O 1
ATOM 1331 N N . GLY A 1 185 ? 11.092 6.814 -16.601 1.00 73.38 185 GLY A N 1
ATOM 1332 C CA . GLY A 1 185 ? 11.275 5.390 -16.878 1.00 73.38 185 GLY A CA 1
ATOM 1333 C C . GLY A 1 185 ? 11.844 5.077 -18.262 1.00 73.38 185 GLY A C 1
ATOM 1334 O O . GLY A 1 185 ? 11.731 3.944 -18.698 1.00 73.38 185 GLY A O 1
ATOM 1335 N N . TYR A 1 186 ? 12.420 6.049 -18.979 1.00 83.19 186 TYR A N 1
ATOM 1336 C CA . TYR A 1 186 ? 12.856 5.864 -20.375 1.00 83.19 186 TYR A CA 1
ATOM 1337 C C . TYR A 1 186 ? 14.370 5.973 -20.602 1.00 83.19 186 TYR A C 1
ATOM 1339 O O . TYR A 1 186 ? 14.837 5.646 -21.690 1.00 83.19 186 TYR A O 1
ATOM 1347 N N . ASP A 1 187 ? 15.132 6.436 -19.611 1.00 84.38 187 ASP A N 1
ATOM 1348 C CA . ASP A 1 187 ? 16.602 6.427 -19.643 1.00 84.38 187 ASP A CA 1
ATOM 1349 C C . ASP A 1 187 ? 17.092 5.065 -19.117 1.00 84.38 187 ASP A C 1
ATOM 1351 O O . ASP A 1 187 ? 17.148 4.813 -17.910 1.00 84.38 187 ASP A O 1
ATOM 1355 N N . ILE A 1 188 ? 17.321 4.141 -20.052 1.00 82.38 188 ILE A N 1
ATOM 1356 C CA . ILE A 1 188 ? 17.601 2.723 -19.804 1.00 82.38 188 ILE A CA 1
ATOM 1357 C C . ILE A 1 188 ? 19.041 2.533 -19.344 1.00 82.38 188 ILE A C 1
ATOM 1359 O O . ILE A 1 188 ? 19.311 1.606 -18.595 1.00 82.38 188 ILE A O 1
ATOM 1363 N N . ASP A 1 189 ? 19.992 3.344 -19.805 1.00 80.06 189 ASP A N 1
ATOM 1364 C CA . ASP A 1 189 ? 21.390 3.212 -19.376 1.00 80.06 189 ASP A CA 1
ATOM 1365 C C . ASP A 1 189 ? 21.744 4.113 -18.178 1.00 80.06 189 ASP A C 1
ATOM 1367 O O . ASP A 1 189 ? 22.877 4.062 -17.689 1.00 80.06 189 ASP A O 1
ATOM 1371 N N . ASN A 1 190 ? 20.761 4.869 -17.671 1.00 78.50 190 ASN A N 1
ATOM 1372 C CA . ASN A 1 190 ? 20.853 5.743 -16.506 1.00 78.50 190 ASN A CA 1
ATOM 1373 C C . ASN A 1 190 ? 21.941 6.821 -16.661 1.00 78.50 190 ASN A C 1
ATOM 1375 O O . ASN A 1 190 ? 22.668 7.148 -15.714 1.00 78.50 190 ASN A O 1
ATOM 1379 N N . ASN A 1 191 ? 22.107 7.349 -17.877 1.00 81.00 191 ASN A N 1
ATOM 1380 C CA . ASN A 1 191 ? 23.121 8.362 -18.172 1.00 81.00 191 ASN A CA 1
ATOM 1381 C C . ASN A 1 191 ? 22.629 9.809 -17.943 1.00 81.00 191 ASN A C 1
ATOM 1383 O O . ASN A 1 191 ? 23.416 10.752 -18.084 1.00 81.00 191 ASN A O 1
ATOM 1387 N N . GLY A 1 192 ? 21.360 9.990 -17.564 1.00 83.00 192 GLY A N 1
ATOM 1388 C CA . GLY A 1 192 ? 20.708 11.280 -17.348 1.00 83.00 192 GLY A CA 1
ATOM 1389 C C . GLY A 1 192 ? 20.113 11.906 -18.613 1.00 83.00 192 GLY A C 1
ATOM 1390 O O . GLY A 1 192 ? 19.850 13.111 -18.630 1.00 83.00 192 GLY A O 1
ATOM 1391 N N . ALA A 1 193 ? 19.940 11.147 -19.695 1.00 87.12 193 ALA A N 1
ATOM 1392 C CA . ALA A 1 193 ? 19.357 11.638 -20.938 1.00 87.12 193 ALA A CA 1
ATOM 1393 C C . ALA A 1 193 ? 18.719 10.518 -21.762 1.00 87.12 193 ALA A C 1
ATOM 1395 O O . ALA A 1 193 ? 19.407 9.596 -22.181 1.00 87.12 193 ALA A O 1
ATOM 1396 N N . VAL A 1 194 ? 17.457 10.692 -22.162 1.00 89.94 194 VAL A N 1
ATOM 1397 C CA . VAL A 1 194 ? 16.788 9.792 -23.113 1.00 89.94 194 VAL A CA 1
ATOM 1398 C C . VAL A 1 194 ? 17.305 10.074 -24.524 1.00 89.94 194 VAL A C 1
ATOM 1400 O O . VAL A 1 194 ? 17.051 11.135 -25.104 1.00 89.94 194 VAL A O 1
ATOM 1403 N N . ASN A 1 195 ? 18.065 9.147 -25.098 1.00 92.06 195 ASN A N 1
ATOM 1404 C CA . ASN A 1 195 ? 18.712 9.311 -26.391 1.00 92.06 195 ASN A CA 1
ATOM 1405 C C . ASN A 1 195 ? 18.807 7.998 -27.201 1.00 92.06 195 ASN A C 1
ATOM 1407 O O . ASN A 1 195 ? 18.095 7.023 -26.973 1.00 92.06 195 ASN A O 1
ATOM 1411 N N . VAL A 1 196 ? 19.635 7.986 -28.253 1.00 93.44 196 VAL A N 1
ATOM 1412 C CA . VAL A 1 196 ? 19.783 6.808 -29.130 1.00 93.44 196 VAL A CA 1
ATOM 1413 C C . VAL A 1 196 ? 20.399 5.624 -28.384 1.00 93.44 196 VAL A C 1
ATOM 1415 O O . VAL A 1 196 ? 20.125 4.485 -28.746 1.00 93.44 196 VAL A O 1
ATOM 1418 N N . THR A 1 197 ? 21.203 5.871 -27.353 1.00 90.88 197 THR A N 1
ATOM 1419 C CA . THR A 1 197 ? 21.778 4.808 -26.523 1.00 90.88 197 THR A CA 1
ATOM 1420 C C . THR A 1 197 ? 20.674 4.036 -25.806 1.00 90.88 197 THR A C 1
ATOM 1422 O O . THR A 1 197 ? 20.681 2.809 -25.862 1.00 90.88 197 THR A O 1
ATOM 1425 N N . ASP A 1 198 ? 19.648 4.723 -25.303 1.00 89.19 198 ASP A N 1
ATOM 1426 C CA . ASP A 1 198 ? 18.454 4.098 -24.723 1.00 89.19 198 ASP A CA 1
ATOM 1427 C C . ASP A 1 198 ? 17.631 3.350 -25.766 1.00 89.19 198 ASP A C 1
ATOM 1429 O O . ASP A 1 198 ? 17.212 2.224 -25.525 1.00 89.19 198 ASP A O 1
ATOM 1433 N N . LEU A 1 199 ? 17.471 3.899 -26.977 1.00 92.81 199 LEU A N 1
ATOM 1434 C CA . LEU A 1 199 ? 16.799 3.176 -28.065 1.00 92.81 199 LEU A CA 1
ATOM 1435 C C . LEU A 1 199 ? 17.539 1.878 -28.427 1.00 92.81 199 LEU A C 1
ATOM 1437 O O . LEU A 1 199 ? 16.916 0.851 -28.700 1.00 92.81 199 LEU A O 1
ATOM 1441 N N . LEU A 1 200 ? 18.871 1.917 -28.460 1.00 91.94 200 LEU A N 1
ATOM 1442 C CA . LEU A 1 200 ? 19.693 0.733 -28.703 1.00 91.94 200 LEU A CA 1
ATOM 1443 C C . LEU A 1 200 ? 19.606 -0.252 -27.533 1.00 91.94 200 LEU A C 1
ATOM 1445 O O . LEU A 1 200 ? 19.544 -1.458 -27.775 1.00 91.94 200 LEU A O 1
ATOM 1449 N N . GLY A 1 201 ? 19.536 0.254 -26.299 1.00 87.75 201 GLY A N 1
ATOM 1450 C CA . GLY A 1 201 ? 19.221 -0.521 -25.104 1.00 87.75 201 GLY A CA 1
ATOM 1451 C C . GLY A 1 201 ? 17.891 -1.248 -25.264 1.00 87.75 201 GLY A C 1
ATOM 1452 O O . GLY A 1 201 ? 17.862 -2.472 -25.230 1.00 87.75 201 GLY A O 1
ATOM 1453 N N . PHE A 1 202 ? 16.814 -0.528 -25.572 1.00 90.44 202 PHE A N 1
ATOM 1454 C CA . PHE A 1 202 ? 15.487 -1.083 -25.837 1.00 90.44 202 PHE A CA 1
ATOM 1455 C C . PHE A 1 202 ? 15.514 -2.187 -26.908 1.00 90.44 202 PHE A C 1
ATOM 1457 O O . PHE A 1 202 ? 14.968 -3.272 -26.714 1.00 90.44 202 PHE A O 1
ATOM 1464 N N . MET A 1 203 ? 16.206 -1.954 -28.028 1.00 91.12 203 MET A N 1
ATOM 1465 C CA . MET A 1 203 ? 16.337 -2.936 -29.112 1.00 91.12 203 MET A CA 1
ATOM 1466 C C . MET A 1 203 ? 17.047 -4.229 -28.693 1.00 91.12 203 MET A C 1
ATOM 1468 O O . MET A 1 203 ? 16.782 -5.271 -29.291 1.00 91.12 203 MET A O 1
ATOM 1472 N N . ALA A 1 204 ? 17.903 -4.197 -27.668 1.00 88.25 204 ALA A N 1
ATOM 1473 C CA . ALA A 1 204 ? 18.534 -5.402 -27.129 1.00 88.25 204 ALA A CA 1
ATOM 1474 C C . ALA A 1 204 ? 17.536 -6.329 -26.410 1.00 88.25 204 ALA A C 1
ATOM 1476 O O . ALA A 1 204 ? 17.770 -7.535 -26.338 1.00 88.25 204 ALA A O 1
ATOM 1477 N N . TRP A 1 205 ? 16.421 -5.778 -25.925 1.00 86.56 205 TRP A N 1
ATOM 1478 C CA . TRP A 1 205 ? 15.374 -6.504 -25.205 1.00 86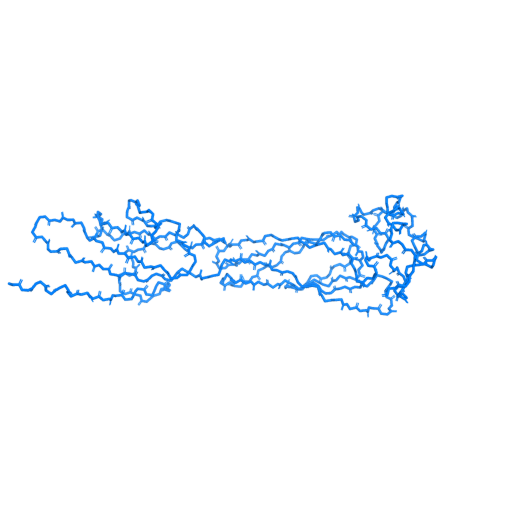.56 205 TRP A CA 1
ATOM 1479 C C . TRP A 1 205 ? 14.102 -6.715 -26.037 1.00 86.56 205 TRP A C 1
ATOM 1481 O O . TRP A 1 205 ? 13.165 -7.368 -25.588 1.00 86.56 205 TRP A O 1
ATOM 1491 N N . PHE A 1 206 ? 14.046 -6.194 -27.264 1.00 91.50 206 PHE A N 1
ATOM 1492 C CA . PHE A 1 206 ? 12.848 -6.282 -28.091 1.00 91.50 206 PHE A CA 1
ATOM 1493 C C . PHE A 1 206 ? 12.458 -7.734 -28.398 1.00 91.50 206 PHE A C 1
ATOM 1495 O O . PHE A 1 206 ? 13.247 -8.516 -28.932 1.00 91.50 206 PHE A O 1
ATOM 1502 N N . GLY A 1 207 ? 11.203 -8.078 -28.113 1.00 90.81 207 GLY A N 1
ATOM 1503 C CA . GLY A 1 207 ? 10.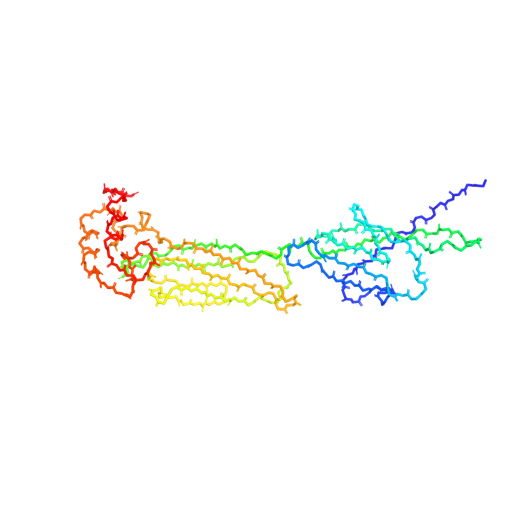637 -9.407 -28.314 1.00 90.81 207 GLY A CA 1
ATOM 1504 C C . GLY A 1 207 ? 10.837 -10.376 -27.146 1.00 90.81 207 GLY A C 1
ATOM 1505 O O . GLY A 1 207 ? 10.448 -11.539 -27.277 1.00 90.81 207 GLY A O 1
ATOM 1506 N N . THR A 1 208 ? 11.419 -9.950 -26.020 1.00 87.12 208 THR A N 1
ATOM 1507 C CA . THR A 1 208 ? 11.423 -10.770 -24.801 1.00 87.12 208 THR A CA 1
ATOM 1508 C C . THR A 1 208 ? 10.014 -10.859 -24.209 1.00 87.12 208 THR A C 1
ATOM 1510 O O . THR A 1 208 ? 9.194 -9.954 -24.346 1.00 87.12 208 THR A O 1
ATOM 1513 N N . THR A 1 209 ? 9.727 -11.976 -23.540 1.00 84.31 209 THR A N 1
ATOM 1514 C CA . THR A 1 209 ? 8.449 -12.238 -22.847 1.00 84.31 209 THR A CA 1
ATOM 1515 C C . THR A 1 209 ? 8.635 -12.353 -21.336 1.00 84.31 209 THR A C 1
ATOM 1517 O O . THR A 1 209 ? 7.894 -13.063 -20.658 1.00 84.31 209 THR A O 1
ATOM 1520 N N . SER A 1 210 ? 9.713 -11.765 -20.832 1.00 77.88 210 SER A N 1
ATOM 1521 C CA . SER A 1 210 ? 10.095 -11.782 -19.425 1.00 77.88 210 SER A CA 1
ATOM 1522 C C . SER A 1 210 ? 10.145 -10.365 -18.858 1.00 77.88 210 SER A C 1
ATOM 1524 O O . SER A 1 210 ? 10.901 -10.143 -17.923 1.00 77.88 210 SER A O 1
ATOM 1526 N N . GLY A 1 211 ? 9.422 -9.414 -19.461 1.00 76.06 211 GLY A N 1
ATOM 1527 C CA . GLY A 1 211 ? 9.481 -7.990 -19.124 1.00 76.06 211 GLY A CA 1
ATOM 1528 C C . GLY A 1 211 ? 10.901 -7.407 -19.168 1.00 76.06 211 GLY A C 1
ATOM 1529 O O . GLY A 1 211 ? 11.735 -7.819 -19.984 1.00 76.06 211 GLY A O 1
ATOM 1530 N N . GLY A 1 212 ? 11.169 -6.454 -18.271 1.00 75.25 212 GLY A N 1
ATOM 1531 C CA . GLY A 1 212 ? 12.482 -5.837 -18.043 1.00 75.25 212 GLY A CA 1
ATOM 1532 C C . GLY A 1 212 ? 12.441 -4.306 -18.085 1.00 75.25 212 GLY A C 1
ATOM 1533 O O . GLY A 1 212 ? 11.370 -3.708 -18.077 1.00 75.25 212 GLY A O 1
ATOM 1534 N N . CYS A 1 213 ? 13.612 -3.665 -18.177 1.00 77.38 213 CYS A N 1
ATOM 1535 C CA . CYS A 1 213 ? 13.762 -2.194 -18.213 1.00 77.38 213 CYS A CA 1
ATOM 1536 C C . CYS A 1 213 ? 13.158 -1.520 -19.454 1.00 77.38 213 CYS A C 1
ATOM 1538 O O . CYS A 1 213 ? 13.204 -0.305 -19.580 1.00 77.38 213 CYS A O 1
ATOM 1540 N N . ALA A 1 214 ? 12.675 -2.307 -20.410 1.00 85.38 214 ALA A N 1
ATOM 1541 C CA . ALA A 1 214 ? 12.110 -1.840 -21.669 1.00 85.38 214 ALA A CA 1
ATOM 1542 C C . ALA A 1 214 ? 10.633 -2.249 -21.837 1.00 85.38 214 ALA A C 1
ATOM 1544 O O . ALA A 1 214 ? 10.062 -2.012 -22.894 1.00 85.38 214 ALA A O 1
ATOM 1545 N N . ASP A 1 215 ? 10.026 -2.862 -20.816 1.00 85.38 215 ASP A N 1
ATOM 1546 C CA . ASP A 1 215 ? 8.596 -3.204 -20.757 1.00 85.38 215 ASP A CA 1
ATOM 1547 C C . ASP A 1 215 ? 7.835 -2.058 -20.079 1.00 85.38 215 ASP A C 1
ATOM 1549 O O . ASP A 1 215 ? 7.518 -2.108 -18.890 1.00 85.38 215 ASP A O 1
ATOM 1553 N N . PHE A 1 216 ? 7.659 -0.955 -20.806 1.00 83.75 216 PHE A N 1
ATOM 1554 C CA . PHE A 1 216 ? 7.181 0.311 -20.247 1.00 83.75 216 PHE A CA 1
ATOM 1555 C C . PHE A 1 216 ? 5.690 0.297 -19.912 1.00 83.75 216 PHE A C 1
ATOM 1557 O O . PHE A 1 216 ? 5.262 1.059 -19.044 1.00 83.75 216 PHE A O 1
ATOM 1564 N N . ASP A 1 217 ? 4.892 -0.539 -20.582 1.00 83.19 217 ASP A N 1
ATOM 1565 C CA . ASP A 1 217 ? 3.481 -0.717 -20.217 1.00 83.19 217 ASP A CA 1
ATOM 1566 C C . ASP A 1 217 ? 3.269 -1.799 -19.140 1.00 83.19 217 ASP A C 1
ATOM 1568 O O . ASP A 1 217 ? 2.154 -1.941 -18.624 1.00 83.19 217 ASP A O 1
ATOM 1572 N N . GLY A 1 218 ? 4.336 -2.510 -18.754 1.00 81.44 218 GLY A N 1
A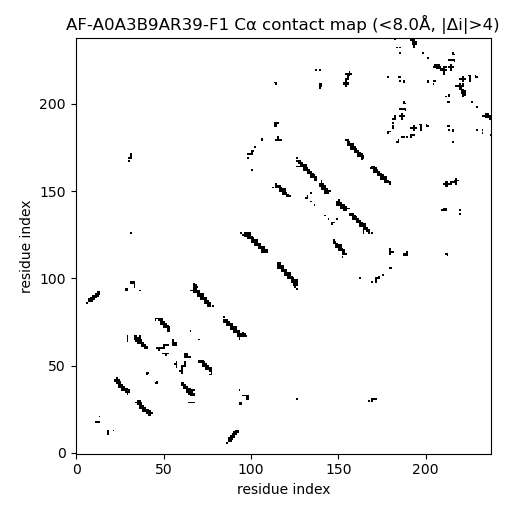TOM 1573 C CA . GLY A 1 218 ? 4.329 -3.520 -17.702 1.00 81.44 218 GLY A CA 1
ATOM 1574 C C . GLY A 1 218 ? 3.432 -4.710 -18.035 1.00 81.44 218 GLY A C 1
ATOM 1575 O O . GLY A 1 218 ? 2.786 -5.257 -17.136 1.00 81.44 218 GLY A O 1
ATOM 1576 N N . ASN A 1 219 ? 3.321 -5.086 -19.313 1.00 82.81 219 ASN A N 1
ATOM 1577 C CA . ASN A 1 219 ? 2.503 -6.219 -19.750 1.00 82.81 219 ASN A CA 1
ATOM 1578 C C . ASN A 1 219 ? 3.275 -7.557 -19.761 1.00 82.81 219 ASN A C 1
ATOM 1580 O O . ASN A 1 219 ? 2.672 -8.612 -19.989 1.00 82.81 219 ASN A O 1
ATOM 1584 N N . GLY A 1 220 ? 4.585 -7.526 -19.501 1.00 85.06 220 GLY A N 1
ATOM 1585 C CA . GLY A 1 220 ? 5.479 -8.681 -19.471 1.00 85.06 220 GLY A CA 1
ATOM 1586 C C . GLY A 1 220 ? 6.137 -9.004 -20.815 1.00 85.06 220 GLY A C 1
ATOM 1587 O O . GLY A 1 220 ? 6.903 -9.970 -20.901 1.00 85.06 220 GLY A O 1
ATOM 1588 N N . VAL A 1 221 ? 5.859 -8.247 -21.878 1.00 89.06 221 VAL A N 1
ATOM 1589 C CA . VAL A 1 221 ? 6.353 -8.487 -23.239 1.00 89.06 221 VAL A CA 1
ATOM 1590 C C . VAL A 1 221 ? 6.830 -7.192 -23.873 1.00 89.06 221 VAL A C 1
ATOM 1592 O O . VAL A 1 221 ? 6.023 -6.336 -24.217 1.00 89.06 221 VAL A O 1
ATOM 1595 N N . ILE A 1 222 ? 8.118 -7.129 -24.201 1.00 91.06 222 ILE A N 1
ATOM 1596 C CA . ILE A 1 222 ? 8.711 -5.959 -24.851 1.00 91.06 222 ILE A CA 1
ATOM 1597 C C . ILE A 1 222 ? 8.393 -5.998 -26.344 1.00 91.06 222 ILE A C 1
ATOM 1599 O O . ILE A 1 222 ? 8.921 -6.824 -27.094 1.00 91.06 222 ILE A O 1
ATOM 1603 N N . ASN A 1 223 ? 7.509 -5.115 -26.798 1.00 94.19 223 ASN A N 1
ATOM 1604 C CA . ASN A 1 223 ? 6.999 -5.109 -28.162 1.00 94.19 223 ASN A CA 1
ATOM 1605 C C . ASN A 1 223 ? 6.790 -3.686 -28.721 1.00 94.19 223 ASN A C 1
ATOM 1607 O O . ASN A 1 223 ? 7.402 -2.712 -28.290 1.00 94.19 223 ASN A O 1
ATOM 1611 N N . ILE A 1 224 ? 5.988 -3.562 -29.784 1.00 95.62 224 ILE A N 1
ATOM 1612 C CA . ILE A 1 224 ? 5.728 -2.274 -30.445 1.00 95.62 224 ILE A CA 1
ATOM 1613 C C . ILE A 1 224 ? 5.016 -1.295 -29.501 1.00 95.62 224 ILE A C 1
ATOM 1615 O O . ILE A 1 224 ? 5.254 -0.097 -29.616 1.00 95.62 224 ILE A O 1
ATOM 1619 N N . SER A 1 225 ? 4.173 -1.782 -28.587 1.00 93.81 225 SER A N 1
ATOM 1620 C CA . SER A 1 225 ? 3.519 -0.967 -27.554 1.00 93.81 225 SER A CA 1
ATOM 1621 C C . SER A 1 225 ? 4.558 -0.178 -26.755 1.00 93.81 225 SER A C 1
ATOM 1623 O O . SER A 1 225 ? 4.527 1.054 -26.738 1.00 93.81 225 SER A O 1
ATOM 1625 N N . ASP A 1 226 ? 5.569 -0.877 -26.242 1.00 91.38 226 ASP A N 1
ATOM 1626 C CA . ASP A 1 226 ? 6.670 -0.291 -25.483 1.00 91.38 226 ASP A CA 1
ATOM 1627 C C . ASP A 1 226 ? 7.516 0.657 -26.332 1.00 91.38 226 ASP A C 1
ATOM 1629 O O . ASP A 1 226 ? 7.843 1.763 -25.906 1.00 91.38 226 ASP A O 1
ATOM 1633 N N . LEU A 1 227 ? 7.807 0.287 -27.586 1.00 93.56 227 LEU A N 1
ATOM 1634 C CA . LEU A 1 227 ? 8.544 1.168 -28.496 1.00 93.56 227 LEU A CA 1
ATOM 1635 C C . LEU A 1 227 ? 7.803 2.493 -28.721 1.00 93.56 227 LEU A C 1
ATOM 1637 O O . LEU A 1 227 ? 8.423 3.554 -28.780 1.00 93.56 227 LEU A O 1
ATOM 1641 N N . LEU A 1 228 ? 6.478 2.451 -28.872 1.00 93.44 228 LEU A N 1
ATOM 1642 C CA . LEU A 1 228 ? 5.673 3.655 -29.061 1.00 93.44 228 LEU A CA 1
ATOM 1643 C C . LEU A 1 228 ? 5.640 4.517 -27.794 1.00 93.44 228 LEU A C 1
ATOM 1645 O O . LEU A 1 228 ? 5.681 5.743 -27.914 1.00 93.44 228 LEU A O 1
ATOM 1649 N N . MET A 1 229 ? 5.624 3.904 -26.607 1.00 90.06 229 MET A N 1
ATOM 1650 C CA . MET A 1 229 ? 5.777 4.629 -25.343 1.00 90.06 229 MET A CA 1
ATOM 1651 C C . MET A 1 229 ? 7.147 5.299 -25.242 1.00 90.06 229 MET A C 1
ATOM 1653 O O . MET A 1 229 ? 7.211 6.503 -25.003 1.00 90.06 229 MET A O 1
ATOM 1657 N N . PHE A 1 230 ? 8.225 4.576 -25.540 1.00 90.06 230 PHE A N 1
ATOM 1658 C CA . PHE A 1 230 ? 9.579 5.128 -25.559 1.00 90.06 230 PHE A CA 1
ATOM 1659 C C . PHE A 1 230 ? 9.709 6.326 -26.507 1.00 90.06 230 PHE A C 1
ATOM 1661 O O . PHE A 1 230 ? 10.207 7.385 -26.134 1.00 90.06 230 PHE A O 1
ATOM 1668 N N . LEU A 1 231 ? 9.196 6.209 -27.737 1.00 90.69 231 LEU A N 1
ATOM 1669 C CA . LEU A 1 231 ? 9.239 7.303 -28.714 1.00 90.69 231 LEU A CA 1
ATOM 1670 C C . LEU A 1 231 ? 8.395 8.520 -28.296 1.00 90.69 231 LEU A C 1
ATOM 1672 O O . LEU A 1 231 ? 8.603 9.614 -28.826 1.00 90.69 231 LEU A O 1
ATOM 1676 N N . SER A 1 232 ? 7.467 8.351 -27.350 1.00 88.44 232 SER A N 1
ATOM 1677 C CA . SER A 1 232 ? 6.672 9.442 -26.779 1.00 88.44 232 SER A CA 1
ATOM 1678 C C . SER A 1 232 ? 7.381 10.205 -25.652 1.00 88.44 232 SER A C 1
ATOM 1680 O O . SER A 1 232 ? 6.983 11.333 -25.362 1.00 88.44 232 SER A O 1
ATOM 1682 N N . ALA A 1 233 ? 8.451 9.644 -25.070 1.00 82.50 233 ALA A N 1
ATOM 1683 C CA . ALA A 1 233 ? 9.189 10.226 -23.943 1.00 82.50 233 ALA A CA 1
ATOM 1684 C C . ALA A 1 233 ? 9.844 11.581 -24.268 1.00 82.50 233 ALA A C 1
ATOM 1686 O O . ALA A 1 233 ? 10.005 12.429 -23.393 1.00 82.50 233 ALA A O 1
ATOM 1687 N N . GLY A 1 234 ? 10.176 11.802 -25.545 1.00 81.19 234 GLY A N 1
ATOM 1688 C CA . GLY A 1 234 ? 10.970 12.942 -25.995 1.00 81.19 234 GLY A CA 1
ATOM 1689 C C . GLY A 1 234 ? 12.464 12.707 -25.764 1.00 81.19 234 GLY A C 1
ATOM 1690 O O . GLY A 1 234 ? 12.891 12.320 -24.686 1.00 81.19 234 GLY A O 1
ATOM 1691 N N . PHE A 1 235 ? 13.273 12.930 -26.800 1.00 89.31 235 PHE A N 1
ATOM 1692 C CA . PHE A 1 235 ? 14.724 12.749 -26.718 1.00 89.31 235 PHE A CA 1
ATOM 1693 C C . PHE A 1 235 ? 15.369 14.010 -26.142 1.00 89.31 235 PHE A C 1
ATOM 1695 O O . PHE A 1 235 ? 15.112 15.115 -26.633 1.00 89.31 235 PHE A O 1
ATOM 1702 N N . GLY A 1 236 ? 16.242 13.854 -25.152 1.00 86.62 236 GLY A N 1
ATOM 1703 C CA . GLY A 1 236 ? 16.931 14.966 -24.514 1.00 86.62 236 GLY A CA 1
ATOM 1704 C C . GLY A 1 236 ? 17.416 14.665 -23.096 1.00 86.62 236 GLY A C 1
ATOM 1705 O O . GLY A 1 236 ? 17.189 13.573 -22.580 1.00 86.62 236 GLY A O 1
ATOM 1706 N N . PRO A 1 237 ? 18.112 15.634 -22.478 1.00 85.50 237 PRO A N 1
ATOM 1707 C CA . PRO A 1 237 ? 18.553 15.533 -21.096 1.00 85.50 237 PRO A CA 1
ATOM 1708 C C . PRO A 1 237 ? 17.384 15.587 -20.113 1.00 85.50 237 PRO A C 1
ATOM 1710 O O . PRO A 1 237 ? 16.330 16.164 -20.404 1.00 85.50 237 PRO A O 1
ATOM 1713 N N . CYS A 1 238 ? 17.664 15.050 -18.935 1.00 75.62 238 CYS A N 1
ATOM 1714 C CA . CYS A 1 238 ? 16.863 15.106 -17.728 1.00 75.62 238 CYS A CA 1
ATOM 1715 C C . CYS A 1 238 ? 17.575 16.020 -16.705 1.00 75.62 238 CYS A C 1
ATOM 1717 O O . CYS A 1 238 ? 16.854 16.654 -15.913 1.00 75.62 238 CYS A O 1
#

Mean predicted aligned error: 13.54 Å

Radius of gyration: 28.54 Å; Cα contacts (8 Å, |Δi|>4): 535; chains: 1; bounding box: 69×36×77 Å

Nearest PDB structures (foldseek):
  2zwk-assembly2_E-5  TM=5.869E-01  e=1.709E-01  Escherichia coli O157:H7 str. EDL933
  8d2v-assembly1_C  TM=3.227E-01  e=2.819E-02  Mus musculus
  6woq-assembly1_K  TM=2.677E-01  e=2.145E-02  Homo sapiens
  5mhr-assembly1_H  TM=2.565E-01  e=9.897E-02  Mus musculus
  7lab-assembly1_L  TM=2.267E-01  e=2.793E-01  Homo sapiens

Secondary structure (DSSP, 8-state):
--------EE----STT--TTGGGEEEE---TTS--EEEEE--GGGTTPEEEETTB-EETTEEEEEPSEEEEEEEE----TT-----EEEEEEE-----EEEEEEEE---TT-SS--EEEEEEEESS-S-EEEEEE--TTS-EEEETTEEEE-S--EEEEEEEEETTT--EEEEEEEE--SSGGGT-SS-SSEESHHHHHHHHHHTT-SS--TT-TT-SS--SHHHHHHHHHS-SEE-

Solvent-accessible surface area (backbone atoms only — not comparable to full-atom values): 13328 Å² total; per-residue (Å²): 132,84,84,77,82,81,82,61,80,47,81,43,67,66,57,96,84,80,53,90,71,55,82,30,45,49,74,46,68,41,47,47,80,20,50,58,7,31,40,32,66,64,33,77,93,52,65,73,23,51,47,44,37,81,94,40,72,49,58,96,39,23,41,52,49,42,50,44,29,81,44,55,30,40,40,36,66,54,91,50,96,91,63,84,89,65,70,41,47,35,44,38,60,32,78,64,38,46,46,43,75,47,78,45,80,44,80,44,86,44,96,85,43,46,30,51,20,34,40,38,35,58,46,74,42,52,64,83,43,66,73,47,59,48,78,42,63,57,94,41,33,56,62,53,76,55,69,56,31,32,39,31,56,31,35,40,34,61,36,37,37,39,38,35,25,69,69,79,68,35,72,46,78,48,76,44,81,45,51,50,87,28,75,87,40,50,21,36,72,64,79,58,42,27,45,69,67,24,54,53,51,39,61,75,50,57,71,37,76,58,34,28,62,50,10,74,80,39,81,35,50,15,47,71,70,24,52,54,53,54,70,66,69,57,79,44,78,106

Foldseek 3Di:
DDDDQPQDADEDEPPPDDDVPPVQKDWDADAQQQFWTKIAGNHPQQQQKDKDKVPFDDDRRMTTGHGAAKIWMWIWGHDDPPDDIRIYIYIYHRQHKRWDKDKDKDWDDDLVALFTKIKIFIDIDDDDDDKAKDKDDDPLFPWDDDGRIIITRWAWDKIKIWMAGPVNRHIDIDIDTGQGDALSLQRRNNPQWRAVVSVVVLVVQAQAQSGTSQNRVRPSGSYVVSVVVNVVSDTTGD